Protein AF-A0A661SFW5-F1 (afdb_monomer_lite)

Structure (mmCIF, N/CA/C/O backbone):
data_AF-A0A661SFW5-F1
#
_entry.id   AF-A0A661SFW5-F1
#
loop_
_atom_site.group_PDB
_atom_site.id
_atom_site.type_symbol
_atom_site.label_atom_id
_atom_site.label_alt_id
_atom_site.label_comp_id
_atom_site.label_asym_id
_atom_site.label_entity_id
_atom_site.label_seq_id
_atom_site.pdbx_PDB_ins_code
_atom_site.Cartn_x
_atom_site.Cartn_y
_atom_site.Cartn_z
_atom_site.occupancy
_atom_site.B_iso_or_equiv
_atom_site.auth_seq_id
_atom_site.auth_comp_id
_atom_site.auth_asym_id
_atom_site.auth_atom_id
_atom_site.pdbx_PDB_model_num
ATOM 1 N N . MET A 1 1 ? -27.943 -0.652 7.127 1.00 84.81 1 MET A N 1
ATOM 2 C CA . MET A 1 1 ? -28.279 -1.752 6.199 1.00 84.81 1 MET A CA 1
ATOM 3 C C . MET A 1 1 ? -29.278 -2.684 6.861 1.00 84.81 1 MET A C 1
ATOM 5 O O . MET A 1 1 ? -29.247 -2.805 8.081 1.00 84.81 1 MET A O 1
ATOM 9 N N . ARG A 1 2 ? -30.171 -3.297 6.080 1.00 91.00 2 ARG A N 1
ATOM 10 C CA . ARG A 1 2 ? -31.166 -4.261 6.561 1.00 91.00 2 ARG A CA 1
ATOM 11 C C . ARG A 1 2 ? -31.051 -5.539 5.735 1.00 91.00 2 ARG A C 1
ATOM 13 O O . ARG A 1 2 ? -30.966 -5.441 4.514 1.00 91.00 2 ARG A O 1
ATOM 20 N N . ASP A 1 3 ? -31.022 -6.692 6.388 1.00 90.00 3 ASP A N 1
ATOM 21 C CA . ASP A 1 3 ? -31.010 -7.986 5.702 1.00 90.00 3 ASP A CA 1
ATOM 22 C C . ASP A 1 3 ? -32.442 -8.463 5.345 1.00 90.00 3 ASP A C 1
ATOM 24 O O . ASP A 1 3 ? -33.427 -7.876 5.810 1.00 90.00 3 ASP A O 1
ATOM 28 N N . PRO A 1 4 ? -32.598 -9.529 4.535 1.00 92.94 4 PRO A N 1
ATOM 29 C CA . PRO A 1 4 ? -33.913 -10.080 4.186 1.00 92.94 4 PRO A CA 1
ATOM 30 C C . PRO A 1 4 ? -34.724 -10.617 5.376 1.00 92.94 4 PRO A C 1
ATOM 32 O O . PRO A 1 4 ? -35.937 -10.773 5.264 1.00 92.94 4 PRO A O 1
ATOM 35 N N . HIS A 1 5 ? -34.073 -10.888 6.509 1.00 92.00 5 HIS A N 1
ATOM 36 C CA . HIS A 1 5 ? -34.697 -11.383 7.737 1.00 92.00 5 HIS A CA 1
ATOM 37 C C . HIS A 1 5 ? -35.082 -10.247 8.699 1.00 92.00 5 HIS A C 1
ATOM 39 O O . HIS A 1 5 ? -35.581 -10.498 9.794 1.00 92.00 5 HIS A O 1
ATOM 45 N N . GLY A 1 6 ? -34.882 -8.987 8.298 1.00 90.19 6 GLY A N 1
ATOM 46 C CA . GLY A 1 6 ? -35.246 -7.810 9.074 1.00 90.19 6 GLY A CA 1
ATOM 47 C C . GLY A 1 6 ? -34.193 -7.357 10.088 1.00 90.19 6 GLY A C 1
ATOM 48 O O . GLY A 1 6 ? -34.438 -6.351 10.759 1.00 90.19 6 GLY A O 1
ATOM 49 N N . ASN A 1 7 ? -33.028 -8.006 10.166 1.00 91.81 7 ASN A N 1
ATOM 50 C CA . ASN A 1 7 ? -31.921 -7.568 11.014 1.00 91.81 7 ASN A CA 1
ATOM 51 C C . ASN A 1 7 ? -31.335 -6.261 10.480 1.00 91.81 7 ASN A C 1
ATOM 53 O O . ASN A 1 7 ? -31.202 -6.072 9.269 1.00 91.81 7 ASN A O 1
ATOM 57 N N . ILE A 1 8 ? -30.973 -5.352 11.385 1.00 94.62 8 ILE A N 1
ATOM 58 C CA . ILE A 1 8 ? -30.432 -4.035 11.041 1.00 94.62 8 ILE A CA 1
ATOM 59 C C . ILE A 1 8 ? -29.008 -3.920 11.571 1.00 94.62 8 ILE A C 1
ATOM 61 O O . ILE A 1 8 ? -28.751 -4.197 12.742 1.00 94.62 8 ILE A O 1
ATOM 65 N N . VAL A 1 9 ? -28.114 -3.446 10.708 1.00 96.88 9 VAL A N 1
ATOM 66 C CA . VAL A 1 9 ? -26.762 -3.015 11.070 1.00 96.88 9 VAL A CA 1
ATOM 67 C C . VAL A 1 9 ? -26.606 -1.548 10.697 1.00 96.88 9 VAL A C 1
ATOM 69 O O . VAL A 1 9 ? -26.830 -1.165 9.544 1.00 96.88 9 VAL A O 1
ATOM 72 N N . THR A 1 10 ? -26.227 -0.722 11.661 1.00 97.19 10 THR A N 1
ATOM 73 C CA . THR A 1 10 ? -26.002 0.715 11.485 1.00 97.19 10 THR A CA 1
ATOM 74 C C . THR A 1 10 ? -24.508 0.998 11.488 1.00 97.19 10 THR A C 1
ATOM 76 O O . THR A 1 10 ? -23.784 0.445 12.308 1.00 97.19 10 THR A O 1
ATOM 79 N N . TYR A 1 11 ? -24.061 1.864 10.581 1.00 96.75 11 TYR A N 1
ATOM 80 C CA . TYR A 1 11 ? -22.671 2.297 10.456 1.00 96.75 11 TYR A CA 1
ATOM 81 C C . TYR A 1 11 ? -22.635 3.816 10.597 1.00 96.75 11 TYR A C 1
ATOM 83 O O . TYR A 1 11 ? -23.412 4.498 9.924 1.00 96.75 11 TYR A O 1
ATOM 91 N N . THR A 1 12 ? -21.752 4.343 11.443 1.00 96.38 12 THR A N 1
ATOM 92 C CA . THR A 1 12 ? -21.476 5.786 11.518 1.00 96.38 12 THR A CA 1
ATOM 93 C C . THR A 1 12 ? -20.053 6.069 11.075 1.00 96.38 12 THR A C 1
ATOM 95 O O . THR A 1 12 ? -19.163 5.231 11.225 1.00 96.38 12 THR A O 1
ATOM 98 N N . TYR A 1 13 ? -19.842 7.255 10.514 1.00 93.06 13 TYR A N 1
ATOM 99 C CA . TYR A 1 13 ? -18.548 7.690 10.012 1.00 93.06 13 TYR A CA 1
ATOM 100 C C . TYR A 1 13 ? -18.234 9.081 10.549 1.00 93.06 13 TYR A C 1
ATOM 102 O O . TYR A 1 13 ? -19.120 9.933 10.601 1.00 93.06 13 TYR A O 1
ATOM 110 N N . ALA A 1 14 ? -16.967 9.312 10.876 1.00 89.31 14 ALA A N 1
ATOM 111 C CA . ALA A 1 14 ? -16.432 10.627 11.195 1.00 89.31 14 ALA A CA 1
ATOM 112 C C . ALA A 1 14 ? -15.486 11.060 10.072 1.00 89.31 14 ALA A C 1
ATOM 114 O O . ALA A 1 14 ? -14.590 10.300 9.698 1.00 89.31 14 ALA A O 1
ATOM 115 N N . CYS A 1 15 ? -15.689 12.258 9.528 1.00 86.75 15 CYS A N 1
ATOM 116 C CA . CYS A 1 15 ? -14.902 12.790 8.416 1.00 86.75 15 CYS A CA 1
ATOM 117 C C . CYS A 1 15 ? -14.032 13.964 8.876 1.00 86.75 15 CYS A C 1
ATOM 119 O O . CYS A 1 15 ? -14.474 14.766 9.697 1.00 86.75 15 CYS A O 1
ATOM 121 N N . ASP A 1 16 ? -12.822 14.083 8.320 1.00 77.12 16 ASP A N 1
ATOM 122 C CA . ASP A 1 16 ? -11.874 15.157 8.669 1.00 77.12 16 ASP A CA 1
ATOM 123 C C . ASP A 1 16 ? -12.388 16.561 8.261 1.00 77.12 16 ASP A C 1
ATOM 125 O O . ASP A 1 16 ? -11.974 17.569 8.830 1.00 77.12 16 ASP A O 1
ATOM 129 N N . SER A 1 17 ? -13.316 16.650 7.297 1.00 70.00 17 SER A N 1
ATOM 130 C CA . SER A 1 17 ? -14.047 17.872 6.926 1.00 70.00 17 SER A CA 1
ATOM 131 C C . SER A 1 17 ? -15.467 17.525 6.458 1.00 70.00 17 SER A C 1
ATOM 133 O O . SER A 1 17 ? -15.691 16.446 5.911 1.00 70.00 17 SER A O 1
ATOM 135 N N . PRO A 1 18 ? -16.444 18.441 6.583 1.00 62.44 18 PRO A N 1
ATOM 136 C CA . PRO A 1 18 ? -17.757 18.289 5.954 1.00 62.44 18 PRO A CA 1
ATOM 137 C C . PRO A 1 18 ? -17.737 18.427 4.416 1.00 62.44 18 PRO A C 1
ATOM 139 O O . PRO A 1 18 ? -18.764 18.214 3.775 1.00 62.44 18 PRO A O 1
ATOM 142 N N . SER A 1 19 ? -16.606 18.800 3.799 1.00 57.25 19 SER A N 1
ATOM 143 C CA . SER A 1 19 ? -16.470 18.907 2.339 1.00 57.25 19 SER A CA 1
ATOM 144 C C . SER A 1 19 ? -16.040 17.586 1.682 1.00 57.25 19 SER A C 1
ATOM 146 O O . SER A 1 19 ? -15.215 16.839 2.210 1.00 57.25 19 SER A O 1
ATOM 148 N N . ALA A 1 20 ? -16.561 17.333 0.474 1.00 51.97 20 ALA A N 1
ATOM 149 C CA . ALA A 1 20 ? -16.428 16.096 -0.313 1.00 51.97 20 ALA A CA 1
ATOM 150 C C . ALA A 1 20 ? -14.990 15.674 -0.705 1.00 51.97 20 ALA A C 1
ATOM 152 O O . ALA A 1 20 ? -14.810 14.677 -1.400 1.00 51.97 20 ALA A O 1
ATOM 153 N N . ALA A 1 21 ? -13.963 16.414 -0.283 1.00 55.09 21 ALA A N 1
ATOM 154 C CA . ALA A 1 21 ? -12.558 16.133 -0.577 1.00 55.09 21 ALA A CA 1
ATOM 155 C C . ALA A 1 21 ? -11.814 15.437 0.580 1.00 55.09 21 ALA A C 1
ATOM 157 O O . ALA A 1 21 ? -10.586 15.387 0.564 1.00 55.09 21 ALA A O 1
ATOM 158 N N . THR A 1 22 ? -12.518 14.932 1.599 1.00 68.12 22 THR A N 1
ATOM 159 C CA . THR A 1 22 ? -11.874 14.426 2.821 1.00 68.12 22 THR A CA 1
ATOM 160 C C . THR A 1 22 ? -12.144 12.968 3.139 1.00 68.12 22 THR A C 1
ATOM 162 O O . THR A 1 22 ? -13.073 12.339 2.636 1.00 68.12 22 THR A O 1
ATOM 165 N N . SER A 1 23 ? -11.259 12.431 3.973 1.00 80.88 23 SER A N 1
ATOM 166 C CA . SER A 1 23 ? -11.309 11.067 4.470 1.00 80.88 23 SER A CA 1
ATOM 167 C C . SER A 1 23 ? -12.391 10.926 5.525 1.00 80.88 23 SER A C 1
ATOM 169 O O . SER A 1 23 ? -12.404 11.655 6.518 1.00 80.88 23 SER A O 1
ATOM 171 N N . CYS A 1 24 ? -13.277 9.960 5.308 1.00 87.88 24 CYS A N 1
ATOM 172 C CA . CYS A 1 24 ? -14.249 9.509 6.288 1.00 87.88 24 CYS A CA 1
ATOM 173 C C . CYS A 1 24 ? -13.804 8.163 6.849 1.00 87.88 24 CYS A C 1
ATOM 175 O O . CYS A 1 24 ? -13.471 7.241 6.105 1.00 87.88 24 CYS A O 1
ATOM 177 N N . TYR A 1 25 ? -13.834 8.042 8.168 1.00 91.56 25 TYR A N 1
ATOM 178 C CA . TYR A 1 25 ? -13.427 6.843 8.879 1.00 91.56 25 TYR A CA 1
ATOM 179 C C . TYR A 1 25 ? -14.630 6.251 9.584 1.00 91.56 25 TYR A C 1
ATOM 181 O O . TYR A 1 25 ? -15.425 6.970 10.187 1.00 91.56 25 TYR A O 1
ATOM 189 N N . LEU A 1 26 ? -14.737 4.929 9.535 1.00 94.50 26 LEU A N 1
ATOM 190 C CA . LEU A 1 26 ? -15.740 4.204 10.295 1.00 94.50 26 LEU A CA 1
ATOM 191 C C . LEU A 1 26 ? -15.558 4.496 11.789 1.00 94.50 26 LEU A C 1
ATOM 193 O O . LEU A 1 26 ? -14.458 4.347 12.318 1.00 94.50 26 LEU A O 1
ATOM 197 N N . GLU A 1 27 ? -16.625 4.929 12.447 1.00 95.44 27 GLU A N 1
ATOM 198 C CA . GLU A 1 27 ? -16.625 5.327 13.853 1.00 95.44 27 GLU A CA 1
ATOM 199 C C . GLU A 1 27 ? -17.333 4.292 14.720 1.00 95.44 27 GLU A C 1
ATOM 201 O O . GLU A 1 27 ? -16.746 3.824 15.696 1.00 95.44 27 GLU A O 1
ATOM 206 N N . THR A 1 28 ? -18.544 3.879 14.333 1.00 97.62 28 THR A N 1
ATOM 207 C CA . THR A 1 28 ? -19.257 2.793 15.009 1.00 97.62 28 THR A CA 1
ATOM 208 C C . THR A 1 28 ? -19.926 1.828 14.039 1.00 97.62 28 THR A C 1
ATOM 210 O O . THR A 1 28 ? -20.371 2.212 12.954 1.00 97.62 28 THR A O 1
ATOM 213 N N . ILE A 1 29 ? -20.022 0.564 14.455 1.00 98.12 29 ILE A N 1
ATOM 214 C CA . ILE A 1 29 ? -20.967 -0.413 13.909 1.00 98.12 29 ILE A CA 1
ATOM 215 C C . ILE A 1 29 ? -21.888 -0.844 15.047 1.00 98.12 29 ILE A C 1
ATOM 217 O O . ILE A 1 29 ? -21.407 -1.326 16.071 1.00 98.12 29 ILE A O 1
ATOM 221 N N . SER A 1 30 ? -23.199 -0.743 14.843 1.00 97.56 30 SER A N 1
ATOM 222 C CA . SER A 1 30 ? -24.195 -1.103 15.854 1.00 97.56 30 SER A CA 1
ATOM 223 C C . SER A 1 30 ? -25.229 -2.073 15.297 1.00 97.56 30 SER A C 1
ATOM 225 O O . SER A 1 30 ? -25.814 -1.827 14.241 1.00 97.56 30 SER A O 1
ATOM 227 N N . TYR A 1 31 ? -25.468 -3.174 16.005 1.00 96.69 31 TYR A N 1
ATOM 228 C CA . TYR A 1 31 ? -26.453 -4.196 15.643 1.00 96.69 31 TYR A CA 1
ATOM 229 C C . TYR A 1 31 ? -26.833 -5.024 16.866 1.00 96.69 31 TYR A C 1
ATOM 231 O O . TYR A 1 31 ? -25.977 -5.348 17.672 1.00 96.69 31 TYR A O 1
ATOM 239 N N . ASN A 1 32 ? -28.108 -5.396 17.002 1.00 94.50 32 ASN A N 1
ATOM 240 C CA . ASN A 1 32 ? -28.584 -6.335 18.031 1.00 94.50 32 ASN A CA 1
ATOM 241 C C . ASN A 1 32 ? -28.042 -6.080 19.465 1.00 94.50 32 ASN A C 1
ATOM 243 O O . ASN A 1 32 ? -27.621 -7.004 20.154 1.00 94.50 32 ASN A O 1
ATOM 247 N N . GLY A 1 33 ? -27.981 -4.814 19.898 1.00 93.88 33 GLY A N 1
ATOM 248 C CA . GLY A 1 33 ? -27.420 -4.426 21.203 1.00 93.88 33 GLY A CA 1
ATOM 249 C C . GLY A 1 33 ? -25.886 -4.456 21.296 1.00 93.88 33 GLY A C 1
ATOM 250 O O . GLY A 1 33 ? -25.338 -4.017 22.303 1.00 93.88 33 GLY A O 1
ATOM 251 N N . THR A 1 34 ? -25.189 -4.931 20.265 1.00 98.00 34 THR A N 1
ATOM 252 C CA . THR A 1 34 ? -23.740 -4.814 20.096 1.00 98.00 34 THR A CA 1
ATOM 253 C C . THR A 1 34 ? -23.372 -3.452 19.516 1.00 98.00 34 THR A C 1
ATOM 255 O O . THR A 1 34 ? -23.981 -3.001 18.544 1.00 98.00 34 THR A O 1
ATOM 258 N N . VAL A 1 35 ? -22.347 -2.823 20.086 1.00 98.25 35 VAL A N 1
ATOM 259 C CA . VAL A 1 35 ? -21.712 -1.603 19.581 1.00 98.25 35 VAL A CA 1
ATOM 260 C C . VAL A 1 35 ? -20.217 -1.863 19.462 1.00 98.25 35 VAL A C 1
ATOM 262 O O . VAL A 1 35 ? -19.568 -2.262 20.428 1.00 98.25 35 VAL A O 1
ATOM 265 N N . ILE A 1 36 ? -19.679 -1.658 18.265 1.00 98.50 36 ILE A N 1
ATOM 266 C CA . ILE A 1 36 ? -18.250 -1.722 17.973 1.00 98.50 36 ILE A CA 1
ATOM 267 C C . ILE A 1 36 ? -17.780 -0.299 17.706 1.00 98.50 36 ILE A C 1
ATOM 269 O O . ILE A 1 36 ? -18.223 0.305 16.730 1.00 98.50 36 ILE A O 1
ATOM 273 N N . THR A 1 37 ? -16.885 0.215 18.541 1.00 98.31 37 THR A N 1
ATOM 274 C CA . THR A 1 37 ? -16.347 1.577 18.445 1.00 98.31 37 THR A CA 1
ATOM 275 C C . THR A 1 37 ? -14.907 1.544 17.953 1.00 98.31 37 THR A C 1
ATOM 277 O O . THR A 1 37 ? -14.079 0.792 18.468 1.00 98.31 37 THR A O 1
ATOM 280 N N . PHE A 1 38 ? -14.595 2.384 16.967 1.00 98.25 38 PHE A N 1
ATOM 281 C CA . PHE A 1 38 ? -13.277 2.479 16.342 1.00 98.25 38 PHE A CA 1
ATOM 282 C C . PHE A 1 38 ? -12.602 3.791 16.740 1.00 98.25 38 PHE A C 1
ATOM 284 O O . PHE A 1 38 ? -12.937 4.862 16.229 1.00 98.25 38 PHE A O 1
ATOM 291 N N . TYR A 1 39 ? -11.612 3.702 17.623 1.00 97.81 39 TYR A N 1
ATOM 292 C CA . TYR A 1 39 ? -10.807 4.840 18.053 1.00 97.81 39 TYR A CA 1
ATOM 293 C C . TYR A 1 39 ? -9.578 5.000 17.172 1.00 97.81 39 TYR A C 1
ATOM 295 O O . TYR A 1 39 ? -8.912 4.030 16.798 1.00 97.81 39 TYR A O 1
ATOM 303 N N . ARG A 1 40 ? -9.250 6.251 16.872 1.00 95.81 40 ARG A N 1
ATOM 304 C CA . ARG A 1 40 ? -8.164 6.620 15.970 1.00 95.81 40 ARG A CA 1
ATOM 305 C C . ARG A 1 40 ? -7.186 7.560 16.653 1.00 95.81 40 ARG A C 1
ATOM 307 O O . ARG A 1 40 ? -7.489 8.172 17.673 1.00 95.81 40 ARG A O 1
ATOM 314 N N . GLU A 1 41 ? -6.016 7.672 16.056 1.00 94.88 41 GLU A N 1
ATOM 315 C CA . GLU A 1 41 ? -5.017 8.677 16.386 1.00 94.88 41 GLU A CA 1
ATOM 316 C C . GLU A 1 41 ? -4.471 9.313 15.109 1.00 94.88 41 GLU A C 1
ATOM 318 O O . GLU A 1 41 ? -4.624 8.758 14.014 1.00 94.88 41 GLU A O 1
ATOM 323 N N . SER A 1 42 ? -3.828 10.473 15.260 1.00 92.75 42 SER A N 1
ATOM 324 C CA . SER A 1 42 ? -3.141 11.128 14.152 1.00 92.75 42 SER A CA 1
ATOM 325 C C . SER A 1 42 ? -2.070 10.205 13.579 1.00 92.75 42 SER A C 1
ATOM 327 O O . SER A 1 42 ? -1.299 9.576 14.308 1.00 92.75 42 SER A O 1
ATOM 329 N N . ARG A 1 43 ? -2.035 10.124 12.257 1.00 91.56 43 ARG A N 1
ATOM 330 C CA . ARG A 1 43 ? -1.028 9.389 11.511 1.00 91.56 43 ARG A CA 1
ATOM 331 C C . ARG A 1 43 ? 0.159 10.319 11.213 1.00 91.56 43 ARG A C 1
ATOM 333 O O . ARG A 1 43 ? -0.065 11.367 10.611 1.00 91.56 43 ARG A O 1
ATOM 340 N N . PRO A 1 44 ? 1.406 9.943 11.554 1.00 91.94 44 PRO A N 1
ATOM 341 C CA . PRO A 1 44 ? 2.590 10.760 11.258 1.00 91.94 44 PRO A CA 1
ATOM 342 C C . PRO A 1 44 ? 2.963 10.791 9.763 1.00 91.94 44 PRO A C 1
ATOM 344 O O . PRO A 1 44 ? 3.635 11.715 9.316 1.00 91.94 44 PRO A O 1
ATOM 347 N N . ASP A 1 45 ? 2.492 9.817 8.983 1.00 92.31 45 ASP A N 1
ATOM 348 C CA . ASP A 1 45 ? 2.737 9.630 7.549 1.00 92.31 45 ASP A CA 1
ATOM 349 C C . ASP A 1 45 ? 1.438 9.688 6.705 1.00 92.31 45 ASP A C 1
ATOM 351 O O . ASP A 1 45 ? 0.987 8.653 6.204 1.00 92.31 45 ASP A O 1
ATOM 355 N N . PRO A 1 46 ? 0.775 10.856 6.549 1.00 89.75 46 PRO A N 1
ATOM 356 C CA . PRO A 1 46 ? -0.472 10.955 5.790 1.00 89.75 46 PRO A CA 1
ATOM 357 C C . PRO A 1 46 ? -0.344 10.418 4.360 1.00 89.75 46 PRO A C 1
ATOM 359 O O . PRO A 1 46 ? 0.583 10.764 3.628 1.00 89.75 46 PRO A O 1
ATOM 362 N N . ILE A 1 47 ? -1.311 9.596 3.944 1.00 88.50 47 ILE A N 1
ATOM 363 C CA . ILE A 1 47 ? -1.339 9.004 2.599 1.00 88.50 47 ILE A CA 1
ATOM 364 C C . ILE A 1 47 ? -2.309 9.801 1.733 1.00 88.50 47 ILE A C 1
ATOM 366 O O . ILE A 1 47 ? -3.480 9.940 2.090 1.00 88.50 47 ILE A O 1
ATOM 370 N N . SER A 1 48 ? -1.839 10.304 0.593 1.00 89.25 48 SER A N 1
ATOM 371 C CA . SER A 1 48 ? -2.689 10.990 -0.376 1.00 89.25 48 SER A CA 1
ATOM 372 C C . SER A 1 48 ? -3.393 10.008 -1.315 1.00 89.25 48 SER A C 1
ATOM 374 O O . SER A 1 48 ? -2.879 8.933 -1.628 1.00 89.25 48 SER A O 1
ATOM 376 N N . PHE A 1 49 ? -4.584 10.377 -1.780 1.00 86.12 49 PHE A N 1
ATOM 377 C CA . PHE A 1 49 ? -5.318 9.639 -2.808 1.00 86.12 49 PHE A CA 1
ATOM 378 C C . PHE A 1 49 ? -6.062 10.599 -3.736 1.00 86.12 49 PHE A C 1
ATOM 380 O O . PHE A 1 49 ? -6.482 11.683 -3.330 1.00 86.12 49 PHE A O 1
ATOM 387 N N . ALA A 1 50 ? -6.228 10.207 -4.998 1.00 86.69 50 ALA A N 1
ATOM 388 C CA . ALA A 1 50 ? -6.958 11.003 -5.977 1.00 86.69 50 ALA A CA 1
ATOM 389 C C . ALA A 1 50 ? -8.464 10.719 -5.888 1.00 86.69 50 ALA A C 1
ATOM 391 O O . ALA A 1 50 ? -8.882 9.563 -5.900 1.00 86.69 50 ALA A O 1
ATOM 392 N N . THR A 1 51 ? -9.287 11.770 -5.850 1.00 81.12 51 THR A N 1
ATOM 393 C CA . THR A 1 51 ? -10.761 11.664 -5.883 1.00 81.12 51 THR A CA 1
ATOM 394 C C . THR A 1 51 ? -11.351 12.036 -7.245 1.00 81.12 51 THR A C 1
ATOM 396 O O . THR A 1 51 ? -12.557 12.231 -7.379 1.00 81.12 51 THR A O 1
ATOM 399 N N . GLY A 1 52 ? -10.498 12.218 -8.257 1.00 80.88 52 GLY A N 1
ATOM 400 C CA . GLY A 1 52 ? -10.866 12.720 -9.584 1.00 80.88 52 GLY A CA 1
ATOM 401 C C . GLY A 1 52 ? -11.104 14.235 -9.651 1.00 80.88 52 GLY A C 1
ATOM 402 O O . GLY A 1 52 ? -10.964 14.813 -10.720 1.00 80.88 52 GLY A O 1
ATOM 403 N N . SER A 1 53 ? -11.403 14.895 -8.527 1.00 83.31 53 SER A N 1
ATOM 404 C CA . SER A 1 53 ? -11.577 16.358 -8.451 1.00 83.31 53 SER A CA 1
ATOM 405 C C . SER A 1 53 ? -10.564 17.044 -7.538 1.00 83.31 53 SER A C 1
ATOM 407 O O . SER A 1 53 ? -10.261 18.216 -7.734 1.00 83.31 53 SER A O 1
ATOM 409 N N . ASN A 1 54 ? -10.045 16.326 -6.540 1.00 81.44 54 ASN A N 1
ATOM 410 C CA . ASN A 1 54 ? -9.114 16.834 -5.542 1.00 81.44 54 ASN A CA 1
ATOM 411 C C . ASN A 1 54 ? -8.161 15.720 -5.082 1.00 81.44 54 ASN A C 1
ATOM 413 O O . ASN A 1 54 ? -8.297 14.550 -5.458 1.00 81.44 54 ASN A O 1
ATOM 417 N N . VAL A 1 55 ? -7.212 16.096 -4.229 1.00 84.12 55 VAL A N 1
ATOM 418 C CA . VAL A 1 55 ? -6.374 15.159 -3.480 1.00 84.12 55 VAL A CA 1
ATOM 419 C C . VAL A 1 55 ? -6.931 15.040 -2.063 1.00 84.12 55 VAL A C 1
ATOM 421 O O . VAL A 1 55 ? -6.999 16.034 -1.340 1.00 84.12 55 VAL A O 1
ATOM 424 N N . GLY A 1 56 ? -7.347 13.833 -1.688 1.00 84.31 56 GLY A N 1
ATOM 425 C CA . GLY A 1 56 ? -7.722 13.485 -0.320 1.00 84.31 56 GLY A CA 1
ATOM 426 C C . GLY A 1 56 ? -6.514 13.019 0.494 1.00 84.31 56 GLY A C 1
ATOM 427 O O . GLY A 1 56 ? -5.495 12.625 -0.075 1.00 84.31 56 GLY A O 1
ATOM 428 N N . TRP A 1 57 ? -6.635 13.053 1.824 1.00 87.25 57 TRP A N 1
ATOM 429 C CA . TRP A 1 57 ? -5.554 12.718 2.760 1.00 87.25 57 TRP A CA 1
ATOM 430 C C . TRP A 1 57 ? -6.031 11.794 3.879 1.00 87.25 57 TRP A C 1
ATOM 432 O O . TRP A 1 57 ? -6.929 12.153 4.638 1.00 87.25 57 TRP A O 1
ATOM 442 N N . LEU A 1 58 ? -5.423 10.615 4.008 1.00 88.62 58 LEU A N 1
ATOM 443 C CA . LEU A 1 58 ? -5.635 9.685 5.120 1.00 88.62 58 LEU A CA 1
ATOM 444 C C . LEU A 1 58 ? -4.730 10.070 6.297 1.00 88.62 58 LEU A C 1
ATOM 446 O O . LEU A 1 58 ? -3.614 9.558 6.427 1.00 88.62 58 LEU A O 1
ATOM 450 N N . SER A 1 59 ? -5.230 10.971 7.140 1.00 90.69 59 SER A N 1
ATOM 451 C CA . SER A 1 59 ? -4.498 11.612 8.243 1.00 90.69 59 SER A CA 1
ATOM 452 C C . SER A 1 59 ? -4.660 10.923 9.599 1.00 90.69 59 SER A C 1
ATOM 454 O O . SER A 1 59 ? -4.005 11.309 10.562 1.00 90.69 59 SER A O 1
ATOM 456 N N . SER A 1 60 ? -5.512 9.902 9.694 1.00 92.50 60 SER A N 1
ATOM 457 C CA . SER A 1 60 ? -5.711 9.128 10.922 1.00 92.50 60 SER A CA 1
ATOM 458 C C . SER A 1 60 ? -5.431 7.643 10.708 1.00 92.50 60 SER A C 1
ATOM 460 O O . SER A 1 60 ? -5.685 7.096 9.631 1.00 92.50 60 SER A O 1
ATOM 462 N N . ARG A 1 61 ? -4.952 6.968 11.756 1.00 94.81 61 ARG A N 1
ATOM 463 C CA . ARG A 1 61 ? -4.804 5.504 11.810 1.00 94.81 61 ARG A CA 1
ATOM 464 C C . ARG A 1 61 ? -5.590 4.918 12.983 1.00 94.81 61 ARG A C 1
ATOM 466 O O . ARG A 1 61 ? -5.832 5.593 13.982 1.00 94.81 61 ARG A O 1
ATOM 473 N N . LEU A 1 62 ? -6.034 3.670 12.841 1.00 96.81 62 LEU A N 1
ATOM 474 C CA . LEU A 1 62 ? -6.809 2.965 13.864 1.00 96.81 62 LEU A CA 1
ATOM 475 C C . LEU A 1 62 ? -5.912 2.594 15.046 1.00 96.81 62 LEU A C 1
ATOM 477 O O . LEU A 1 62 ? -4.855 2.010 14.827 1.00 96.81 62 LEU A O 1
ATOM 481 N N . LYS A 1 63 ? -6.350 2.873 16.273 1.00 97.62 63 LYS A N 1
ATOM 482 C CA . LYS A 1 63 ? -5.589 2.570 17.492 1.00 97.62 63 LYS A CA 1
ATOM 483 C C . LYS A 1 63 ? -6.281 1.566 18.401 1.00 97.62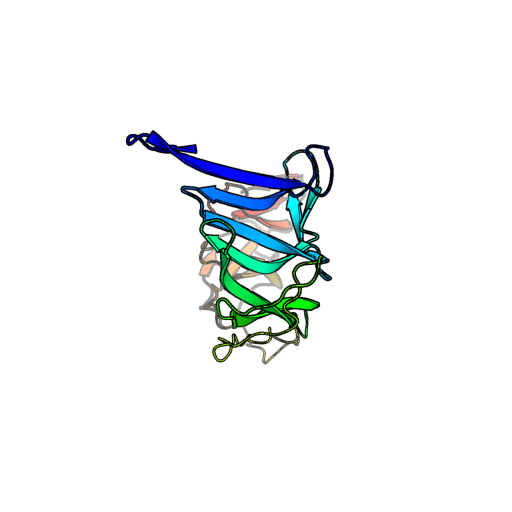 63 LYS A C 1
ATOM 485 O O . LYS A 1 63 ? -5.617 0.699 18.959 1.00 97.62 63 LYS A O 1
ATOM 490 N N . THR A 1 64 ? -7.601 1.657 18.531 1.00 98.50 64 THR A N 1
ATOM 491 C CA . THR A 1 64 ? -8.351 0.786 19.439 1.00 98.50 64 THR A CA 1
ATOM 492 C C . THR A 1 64 ? -9.683 0.398 18.818 1.00 98.50 64 THR A C 1
ATOM 494 O O . THR A 1 64 ? -10.356 1.234 18.217 1.00 98.50 64 THR A O 1
ATOM 497 N N . ILE A 1 65 ? -10.076 -0.861 18.984 1.00 98.62 65 ILE A N 1
ATOM 498 C CA . ILE A 1 65 ? -11.426 -1.345 18.690 1.00 98.62 65 ILE A CA 1
ATOM 499 C C . ILE A 1 65 ? -12.042 -1.788 20.008 1.00 98.62 65 ILE A C 1
ATOM 501 O O . ILE A 1 65 ? -11.510 -2.688 20.657 1.00 98.62 65 ILE A O 1
ATOM 505 N N . ASP A 1 66 ? -13.153 -1.176 20.393 1.00 98.56 66 ASP A N 1
ATOM 506 C CA . ASP A 1 66 ? -13.895 -1.545 21.594 1.00 98.56 66 ASP A CA 1
ATOM 507 C C . ASP A 1 66 ? -15.215 -2.214 21.230 1.00 98.56 66 ASP A C 1
ATOM 509 O O . ASP A 1 66 ? -15.924 -1.732 20.350 1.00 98.56 66 ASP A O 1
ATOM 513 N N . ILE A 1 67 ? -15.542 -3.322 21.891 1.00 98.56 67 ILE A N 1
ATOM 514 C CA . ILE A 1 67 ? -16.759 -4.088 21.627 1.00 98.56 67 ILE A CA 1
ATOM 515 C C . ILE A 1 67 ? -17.575 -4.161 22.909 1.00 98.56 67 ILE A C 1
ATOM 517 O O . ILE A 1 67 ? -17.128 -4.706 23.923 1.00 98.56 67 ILE A O 1
ATOM 521 N N . GLN A 1 68 ? -18.802 -3.658 22.830 1.00 98.31 68 GLN A N 1
ATOM 522 C CA . GLN A 1 68 ? -19.780 -3.688 23.908 1.00 98.31 68 GLN A CA 1
ATOM 523 C C . GLN A 1 68 ? -21.028 -4.442 23.466 1.00 98.31 68 GLN A C 1
ATOM 525 O O . GLN A 1 68 ? -21.441 -4.345 22.313 1.00 98.31 68 GLN A O 1
ATOM 530 N N . VAL A 1 69 ? -21.643 -5.184 24.381 1.00 98.25 69 VAL A N 1
ATOM 531 C CA . VAL A 1 69 ? -22.918 -5.875 24.187 1.00 98.25 69 VAL A CA 1
ATOM 532 C C . VAL A 1 69 ? -23.838 -5.464 25.324 1.00 98.25 69 VAL A C 1
ATOM 534 O O . VAL A 1 69 ? -23.503 -5.634 26.491 1.00 98.25 69 VAL A O 1
ATOM 537 N N . SER A 1 70 ? -24.991 -4.889 24.984 1.00 96.56 70 SER A N 1
ATOM 538 C CA . SER A 1 70 ? -25.969 -4.388 25.958 1.00 96.56 70 SER A CA 1
ATOM 539 C C . SER A 1 70 ? -25.380 -3.380 26.958 1.00 96.56 70 SER A C 1
ATOM 541 O O . SER A 1 70 ? -25.816 -3.318 28.101 1.00 96.56 70 SER A O 1
ATOM 543 N N . GLY A 1 71 ? -24.403 -2.582 26.514 1.00 94.69 71 GLY A N 1
ATOM 544 C CA . GLY A 1 71 ? -23.710 -1.574 27.327 1.00 94.69 71 GLY A CA 1
ATOM 545 C C . GLY A 1 71 ? -22.504 -2.098 28.110 1.00 94.69 71 GLY A C 1
ATOM 546 O O . GLY A 1 71 ? -21.717 -1.297 28.603 1.00 94.69 71 GLY A O 1
ATOM 547 N N . GLU A 1 72 ? -22.309 -3.416 28.169 1.00 97.00 72 GLU A N 1
ATOM 548 C CA . GLU A 1 72 ? -21.181 -4.034 28.863 1.00 97.00 72 GLU A CA 1
ATOM 549 C C . GLU A 1 72 ? -20.062 -4.373 27.885 1.00 97.00 72 GLU A C 1
ATOM 551 O O . GLU A 1 72 ? -20.291 -4.942 26.813 1.00 97.00 72 GLU A O 1
ATOM 556 N N . ARG A 1 73 ? -18.823 -4.052 28.251 1.00 97.56 73 ARG A N 1
ATOM 557 C CA . ARG A 1 73 ? -17.655 -4.394 27.441 1.00 97.56 73 ARG A CA 1
ATOM 558 C C . ARG A 1 73 ? -17.453 -5.900 27.423 1.00 97.56 73 ARG A C 1
ATOM 560 O O . ARG A 1 73 ? -17.472 -6.556 28.457 1.00 97.56 73 ARG A O 1
ATOM 567 N N . VAL A 1 74 ? -17.209 -6.451 26.240 1.00 97.88 74 VAL A N 1
ATOM 568 C CA . VAL A 1 74 ? -16.889 -7.877 26.080 1.00 97.88 74 VAL A CA 1
ATOM 569 C C . VAL A 1 74 ? -15.446 -8.092 25.659 1.00 97.88 74 VAL A C 1
ATOM 571 O O . VAL A 1 74 ? -14.864 -9.134 25.968 1.00 97.88 74 VAL A O 1
ATOM 574 N N . ARG A 1 75 ? -14.869 -7.130 24.930 1.00 97.56 75 ARG A N 1
ATOM 575 C CA . ARG A 1 75 ? -13.508 -7.230 24.413 1.00 97.56 75 ARG A CA 1
ATOM 576 C C . ARG A 1 75 ? -13.009 -5.884 23.903 1.00 97.56 75 ARG A C 1
ATOM 578 O O . ARG A 1 75 ? -13.772 -5.139 23.293 1.00 97.56 75 ARG A O 1
ATOM 585 N N . THR A 1 76 ? -11.709 -5.653 24.039 1.00 98.62 76 THR A N 1
ATOM 586 C CA . THR A 1 76 ? -11.024 -4.522 23.402 1.00 98.62 76 THR A CA 1
ATOM 587 C C . THR A 1 76 ? -9.779 -5.013 22.675 1.00 98.62 76 THR A C 1
ATOM 589 O O . THR A 1 76 ? -9.098 -5.926 23.138 1.00 98.62 76 THR A O 1
ATOM 592 N N . TYR A 1 77 ? -9.468 -4.404 21.537 1.00 98.62 77 TYR A N 1
ATOM 593 C CA . TYR A 1 77 ? -8.242 -4.637 20.786 1.00 98.62 77 TYR A CA 1
ATOM 594 C C . TYR A 1 77 ? -7.439 -3.348 20.701 1.00 98.62 77 TYR A C 1
ATOM 596 O O . TYR A 1 77 ? -7.958 -2.340 20.230 1.00 98.62 77 TYR A O 1
ATOM 604 N N . GLN A 1 78 ? -6.178 -3.394 21.113 1.00 98.56 78 GLN A N 1
ATOM 605 C CA . GLN A 1 78 ? -5.224 -2.300 20.964 1.00 98.56 78 GLN A CA 1
ATOM 606 C C . GLN A 1 78 ? -4.271 -2.604 19.809 1.00 98.56 78 GLN A C 1
ATOM 608 O O . GLN A 1 78 ? -3.700 -3.691 19.744 1.00 98.56 78 GLN A O 1
ATOM 613 N N . LEU A 1 79 ? -4.093 -1.639 18.911 1.00 98.62 79 LEU A N 1
ATOM 614 C CA . LEU A 1 79 ? -3.179 -1.692 17.778 1.00 98.62 79 LEU A CA 1
ATOM 615 C C . LEU A 1 79 ? -1.987 -0.779 18.066 1.00 98.62 79 LEU A C 1
ATOM 617 O O . LEU A 1 79 ? -2.165 0.390 18.404 1.00 98.62 79 LEU A O 1
ATOM 621 N N . THR A 1 80 ? -0.777 -1.310 17.911 1.00 97.88 80 THR A N 1
ATOM 622 C CA . THR A 1 80 ? 0.473 -0.560 18.093 1.00 97.88 80 THR A CA 1
ATOM 623 C C . THR A 1 80 ? 1.240 -0.517 16.782 1.00 97.88 80 THR A C 1
ATOM 625 O O . THR A 1 80 ? 1.220 -1.483 16.020 1.00 97.88 80 THR A O 1
ATOM 628 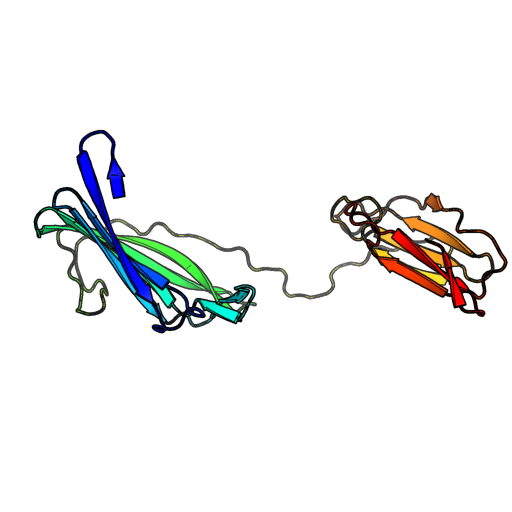N N . TYR A 1 81 ? 1.925 0.595 16.522 1.00 97.00 81 TYR A N 1
ATOM 629 C CA . TYR A 1 81 ? 2.699 0.808 15.304 1.00 97.00 81 TYR A CA 1
ATOM 630 C C . TYR A 1 81 ? 4.158 1.118 15.628 1.00 97.00 81 TYR A C 1
ATOM 632 O O . TYR A 1 81 ? 4.464 1.748 16.638 1.00 97.00 81 TYR A O 1
ATOM 640 N N . THR A 1 82 ? 5.046 0.717 14.730 1.00 93.94 82 THR A N 1
ATOM 641 C CA . THR A 1 82 ? 6.444 1.154 14.660 1.00 93.94 82 THR A CA 1
ATOM 642 C C . THR A 1 82 ? 6.659 1.948 13.380 1.00 93.94 82 THR A C 1
ATOM 644 O O . THR A 1 82 ? 5.989 1.693 12.380 1.00 93.94 82 THR A O 1
ATOM 647 N N . GLU A 1 83 ? 7.596 2.891 13.378 1.00 90.94 83 GLU A N 1
ATOM 648 C CA . GLU A 1 83 ? 7.966 3.608 12.156 1.00 90.94 83 GLU A CA 1
ATOM 649 C C . GLU A 1 83 ? 8.934 2.781 11.304 1.00 90.94 83 GLU A C 1
ATOM 651 O O . GLU A 1 83 ? 9.872 2.162 11.811 1.00 90.94 83 GLU A O 1
ATOM 656 N N . GLY A 1 84 ? 8.703 2.763 9.993 1.00 86.06 84 GLY A N 1
ATOM 657 C CA . GLY A 1 84 ? 9.603 2.129 9.040 1.00 86.06 84 GLY A CA 1
ATOM 658 C C . GLY A 1 84 ? 10.924 2.887 8.931 1.00 86.06 84 GLY A C 1
ATOM 659 O O . GLY A 1 84 ? 10.926 4.081 8.649 1.00 86.06 84 GLY A O 1
ATOM 660 N N . VAL A 1 85 ? 12.044 2.174 9.064 1.00 79.94 85 VAL A N 1
ATOM 661 C CA . VAL A 1 85 ? 13.403 2.751 9.124 1.00 79.94 85 VAL A CA 1
ATOM 662 C C . VAL A 1 85 ? 13.769 3.675 7.955 1.00 79.94 85 VAL A C 1
ATOM 664 O O . VAL A 1 85 ? 14.434 4.680 8.171 1.00 79.94 85 VAL A O 1
ATOM 667 N N . ASN A 1 86 ? 13.300 3.377 6.738 1.00 78.62 86 ASN A N 1
ATOM 668 C CA . ASN A 1 86 ? 13.662 4.133 5.528 1.00 78.62 86 ASN A CA 1
ATOM 669 C C . ASN A 1 86 ? 12.533 5.023 4.996 1.00 78.62 86 ASN A C 1
ATOM 671 O O . ASN A 1 86 ? 12.770 5.905 4.179 1.00 78.62 86 ASN A O 1
ATOM 675 N N . THR A 1 87 ? 11.289 4.758 5.398 1.00 81.56 87 THR A N 1
ATOM 676 C CA . THR A 1 87 ? 10.105 5.401 4.803 1.00 81.56 87 THR A CA 1
ATOM 677 C C . THR A 1 87 ? 9.321 6.243 5.798 1.00 81.56 87 THR A C 1
ATOM 679 O O . THR A 1 87 ? 8.374 6.910 5.390 1.00 81.56 87 THR A O 1
ATOM 682 N N . SER A 1 88 ? 9.655 6.159 7.092 1.00 85.88 88 SER A N 1
ATOM 683 C CA . SER A 1 88 ? 8.872 6.712 8.204 1.00 85.88 88 SER A CA 1
ATOM 684 C C . SER A 1 88 ? 7.397 6.293 8.181 1.00 85.88 88 SER A C 1
ATOM 686 O O . SER A 1 88 ? 6.549 6.935 8.794 1.00 85.88 88 SER A O 1
ATOM 688 N N . ARG A 1 89 ? 7.067 5.202 7.474 1.00 88.94 89 ARG A N 1
ATOM 689 C CA . ARG A 1 89 ? 5.693 4.709 7.375 1.00 88.94 89 ARG A CA 1
ATOM 690 C C . ARG A 1 89 ? 5.245 4.085 8.686 1.00 88.94 89 ARG A C 1
ATOM 692 O O . ARG A 1 89 ? 6.020 3.392 9.341 1.00 88.94 89 ARG A O 1
ATOM 699 N N . SER A 1 90 ? 3.972 4.254 9.018 1.00 94.44 90 SER A N 1
ATOM 700 C CA . SER A 1 90 ? 3.316 3.543 10.110 1.00 94.44 90 SER A CA 1
ATOM 701 C C . SER A 1 90 ? 3.188 2.058 9.770 1.00 94.44 90 SER A C 1
ATOM 703 O O . SER A 1 90 ? 2.377 1.680 8.923 1.00 94.44 90 SER A O 1
ATOM 705 N N . LEU A 1 91 ? 3.943 1.209 10.461 1.00 94.69 91 LEU A N 1
ATOM 706 C CA . LEU A 1 91 ? 3.906 -0.244 10.316 1.00 94.69 91 LEU A CA 1
ATOM 707 C C . LEU A 1 91 ? 3.225 -0.855 11.539 1.00 94.69 91 LEU A C 1
ATOM 709 O O . LEU A 1 91 ? 3.686 -0.648 12.658 1.00 94.69 91 LEU A O 1
ATOM 713 N N . LEU A 1 92 ? 2.123 -1.587 11.353 1.00 97.12 92 LEU A N 1
ATOM 714 C CA . LEU A 1 92 ? 1.440 -2.260 12.463 1.00 97.12 92 LEU A CA 1
ATOM 715 C C . LEU A 1 92 ? 2.400 -3.277 13.086 1.00 97.12 92 LEU A C 1
ATOM 717 O O . LEU A 1 92 ? 2.814 -4.212 12.409 1.00 97.12 92 LEU A O 1
ATOM 721 N N . SER A 1 93 ? 2.774 -3.089 14.346 1.00 96.94 93 SER A N 1
ATOM 722 C CA . SER A 1 93 ? 3.751 -3.929 15.042 1.00 96.94 93 SER A CA 1
ATOM 723 C C . SER A 1 93 ? 3.085 -4.950 15.952 1.00 96.94 93 SER A C 1
ATOM 725 O O . SER A 1 93 ? 3.611 -6.050 16.129 1.00 96.94 93 SER A O 1
ATOM 727 N N . SER A 1 94 ? 1.912 -4.631 16.503 1.00 98.25 94 SER A N 1
ATOM 728 C CA . SER A 1 94 ? 1.143 -5.593 17.283 1.00 98.25 94 SER A CA 1
ATOM 729 C C . SER A 1 94 ? -0.352 -5.305 17.344 1.00 98.25 94 SER A C 1
ATOM 731 O O . SER A 1 94 ? -0.806 -4.169 17.189 1.00 98.25 94 SER A O 1
ATOM 733 N N . VAL A 1 95 ? -1.109 -6.368 17.619 1.00 98.56 95 VAL A N 1
ATOM 734 C CA . VAL A 1 95 ? -2.501 -6.310 18.064 1.00 98.56 95 VAL A CA 1
ATOM 735 C C . VAL A 1 95 ? -2.612 -7.068 19.381 1.00 98.56 95 VAL A C 1
ATOM 737 O O . VAL A 1 95 ? -2.293 -8.257 19.450 1.00 98.56 95 VAL A O 1
ATOM 740 N N . GLN A 1 96 ? -3.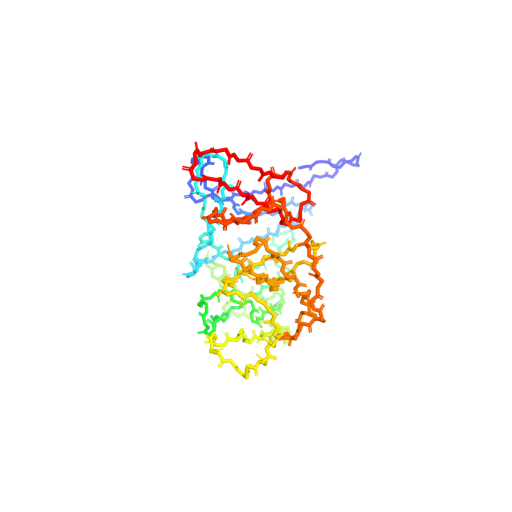073 -6.392 20.429 1.00 98.50 96 GLN A N 1
ATOM 741 C CA . GLN A 1 96 ? -3.270 -6.984 21.748 1.00 98.50 96 GLN A CA 1
ATOM 742 C C . GLN A 1 96 ? -4.749 -7.016 22.114 1.00 98.50 96 GLN A C 1
ATOM 744 O O . GLN A 1 96 ? -5.448 -6.012 22.001 1.00 98.50 96 GLN A O 1
ATOM 749 N N . GLN A 1 97 ? -5.222 -8.178 22.562 1.00 98.56 97 GLN A N 1
ATOM 750 C CA . GLN A 1 97 ? -6.599 -8.367 23.004 1.00 98.56 97 GLN A CA 1
ATOM 751 C C . GLN A 1 97 ? -6.692 -8.244 24.527 1.00 98.56 97 GLN A C 1
ATOM 753 O O . GLN A 1 97 ? -5.991 -8.956 25.248 1.00 98.56 97 GLN A O 1
ATOM 758 N N . PHE A 1 98 ? -7.618 -7.414 24.992 1.00 98.62 98 PHE A N 1
ATOM 759 C CA . PHE A 1 98 ? -7.990 -7.256 26.392 1.00 98.62 98 PHE A CA 1
ATOM 760 C C . PHE A 1 98 ? -9.357 -7.887 26.677 1.00 98.62 98 PHE A C 1
ATOM 762 O O . PHE A 1 98 ? -10.190 -8.042 25.774 1.00 98.62 98 PHE A O 1
ATOM 769 N N . GLY A 1 99 ? -9.555 -8.287 27.933 1.00 97.88 99 GLY A N 1
ATOM 770 C CA . GLY A 1 99 ? -10.795 -8.858 28.445 1.00 97.88 99 GLY A CA 1
ATOM 771 C C . GLY A 1 99 ? -11.941 -7.848 28.548 1.00 97.88 99 GLY A C 1
ATOM 772 O O . GLY A 1 99 ? -11.872 -6.722 28.056 1.00 97.88 99 GLY A O 1
ATOM 773 N N . ASN A 1 100 ? -13.021 -8.269 29.204 1.00 97.19 100 ASN A N 1
ATOM 774 C CA . ASN A 1 100 ? -14.159 -7.401 29.522 1.00 97.19 100 ASN A CA 1
ATOM 775 C C . ASN A 1 100 ? -13.827 -6.344 30.590 1.00 97.19 100 ASN A C 1
ATOM 777 O O . ASN A 1 100 ? -14.508 -5.329 30.679 1.00 97.19 100 ASN A O 1
ATOM 781 N N . ASP A 1 101 ? -12.763 -6.561 31.361 1.00 97.75 101 ASP A N 1
ATOM 782 C CA . ASP A 1 101 ? -12.256 -5.670 32.401 1.00 97.75 101 ASP A CA 1
ATOM 783 C C . ASP A 1 101 ? -11.330 -4.567 31.862 1.00 97.75 101 ASP A C 1
ATOM 785 O O . ASP A 1 101 ? -10.731 -3.828 32.644 1.00 97.75 101 ASP A O 1
ATOM 789 N N . ALA A 1 102 ? -11.198 -4.440 30.536 1.00 98.06 102 ALA A N 1
ATOM 790 C CA . ALA A 1 102 ? -10.415 -3.375 29.927 1.00 98.06 102 ALA A CA 1
ATOM 791 C C . ALA A 1 102 ? -10.992 -1.997 30.280 1.00 98.06 102 ALA A C 1
ATOM 793 O O . ALA A 1 102 ? -12.186 -1.729 30.098 1.00 98.06 102 ALA A O 1
ATOM 794 N N . VAL A 1 103 ? -10.122 -1.099 30.737 1.00 97.88 103 VAL A N 1
ATOM 795 C CA . VAL A 1 103 ? -10.454 0.294 31.037 1.00 97.88 103 VAL A CA 1
ATOM 796 C C . VAL A 1 103 ? -9.877 1.176 29.942 1.00 97.88 103 VAL A C 1
ATOM 798 O O . VAL A 1 103 ? -8.691 1.083 29.625 1.00 97.88 103 VAL A O 1
ATOM 801 N N . LEU A 1 104 ? -10.723 2.026 29.359 1.00 98.00 104 LEU A N 1
ATOM 802 C CA . LEU A 1 104 ? -10.334 2.984 28.329 1.00 98.00 104 LEU A CA 1
ATOM 803 C C . LEU A 1 104 ? -10.479 4.411 28.864 1.00 98.00 104 LEU A C 1
ATOM 805 O O . LEU A 1 104 ? -11.412 4.699 29.616 1.00 98.00 104 LEU A O 1
ATOM 809 N N . ASP A 1 105 ? -9.582 5.308 28.463 1.00 96.81 105 ASP A N 1
ATOM 810 C CA . ASP A 1 105 ? -9.788 6.746 28.649 1.00 96.81 105 ASP A CA 1
ATOM 811 C C . ASP A 1 105 ? -10.781 7.326 27.618 1.00 96.81 105 ASP A C 1
ATOM 813 O O . ASP A 1 105 ? -11.270 6.629 26.725 1.00 96.81 105 ASP A O 1
ATOM 817 N N . ALA A 1 106 ? -11.078 8.626 27.720 1.00 93.75 106 ALA A N 1
ATOM 818 C CA . ALA A 1 106 ? -12.011 9.309 26.816 1.00 93.75 106 ALA A CA 1
ATOM 819 C C . ALA A 1 106 ? -11.572 9.296 25.335 1.00 93.75 106 ALA A C 1
ATOM 821 O O . ALA A 1 106 ? -12.409 9.434 24.445 1.00 93.75 106 ALA A O 1
ATOM 822 N N . SER A 1 107 ? -10.277 9.109 25.070 1.00 94.62 107 SER A N 1
ATOM 823 C CA . SER A 1 107 ? -9.688 9.038 23.728 1.00 94.62 107 SER A CA 1
ATOM 824 C C . SER A 1 107 ? -9.567 7.595 23.216 1.00 94.62 107 SER A C 1
ATOM 826 O O . SER A 1 107 ? -9.016 7.365 22.136 1.00 94.62 107 SER A O 1
ATOM 828 N N . GLY A 1 108 ? -10.044 6.614 23.990 1.00 96.19 108 GLY A N 1
ATOM 829 C CA . GLY A 1 108 ? -9.987 5.194 23.664 1.00 96.19 108 GLY A CA 1
ATOM 830 C C . GLY A 1 108 ? -8.627 4.536 23.881 1.00 96.19 108 GLY A C 1
ATOM 831 O O . GLY A 1 108 ? -8.373 3.481 23.301 1.00 96.19 108 GLY A O 1
ATOM 832 N N . ASN A 1 109 ? -7.722 5.128 24.665 1.00 97.19 109 ASN A N 1
ATOM 833 C CA . ASN A 1 109 ? -6.503 4.436 25.092 1.00 97.19 109 ASN A CA 1
ATOM 834 C C . ASN A 1 109 ? -6.844 3.390 26.145 1.00 97.19 109 ASN A C 1
ATOM 836 O O . ASN A 1 109 ? -7.496 3.727 27.128 1.00 97.19 109 ASN A O 1
ATOM 840 N N . VAL A 1 110 ? -6.341 2.165 25.994 1.00 97.75 110 VAL A N 1
ATOM 841 C CA . VAL A 1 110 ? -6.416 1.159 27.059 1.00 97.75 110 VAL A CA 1
ATOM 842 C C . VAL A 1 110 ? -5.435 1.540 28.169 1.00 97.75 110 VAL A C 1
ATOM 844 O O . VAL A 1 110 ? -4.242 1.689 27.913 1.00 97.75 110 VAL A O 1
ATOM 847 N N . THR A 1 111 ? -5.931 1.727 29.391 1.00 97.62 111 THR A N 1
ATOM 848 C CA . THR A 1 111 ? -5.131 2.141 30.558 1.00 97.62 111 THR A CA 1
ATOM 849 C C . THR A 1 111 ? -4.902 1.003 31.551 1.00 97.62 111 THR A C 1
ATOM 851 O O . THR A 1 111 ? -3.892 1.001 32.254 1.00 97.62 111 THR A O 1
ATOM 854 N N . SER A 1 112 ? -5.803 0.019 31.602 1.00 97.25 112 SER A N 1
ATOM 855 C CA . SER A 1 112 ? -5.668 -1.199 32.407 1.00 97.25 112 SER A CA 1
ATOM 856 C C . SER A 1 112 ? -6.600 -2.313 31.906 1.00 97.25 112 SER A C 1
ATOM 858 O O . SER A 1 112 ? -7.410 -2.097 31.003 1.00 97.25 112 SER A O 1
ATOM 860 N N . GLY A 1 113 ? -6.466 -3.511 32.483 1.00 96.94 113 GLY A N 1
ATOM 861 C CA . GLY A 1 113 ? -7.284 -4.691 32.188 1.00 96.94 113 GLY A CA 1
ATOM 862 C C . GLY A 1 113 ? -6.441 -5.938 31.933 1.00 96.94 113 GLY A C 1
ATOM 863 O O . GLY A 1 113 ? -5.257 -5.855 31.588 1.00 96.94 113 GLY A O 1
ATOM 864 N N . THR A 1 114 ? -7.044 -7.111 32.097 1.00 98.00 114 THR A N 1
ATOM 865 C CA . THR A 1 114 ? -6.414 -8.376 31.720 1.00 98.00 114 THR A CA 1
ATOM 866 C C . THR A 1 114 ? -6.266 -8.473 30.206 1.00 98.00 114 THR A C 1
ATOM 868 O O . THR A 1 114 ? -7.126 -8.033 29.442 1.00 98.00 114 THR A O 1
ATOM 871 N N . SER A 1 115 ? -5.153 -9.048 29.747 1.00 97.81 115 SER A N 1
ATOM 872 C CA . SER A 1 115 ? -4.864 -9.185 28.320 1.00 97.81 115 SER A CA 1
ATOM 873 C C . SER A 1 115 ? -4.236 -10.524 27.978 1.00 97.81 115 SER A C 1
ATOM 875 O O . SER A 1 115 ? -3.572 -11.165 28.793 1.00 97.81 115 SER A O 1
ATOM 877 N N . LEU A 1 116 ? -4.454 -10.934 26.732 1.00 97.56 116 LEU A N 1
ATOM 878 C CA . LEU A 1 116 ? -3.649 -11.967 26.101 1.00 97.56 116 LEU A CA 1
ATOM 879 C C . LEU A 1 116 ? -2.305 -11.374 25.672 1.00 97.56 116 LEU A C 1
ATOM 881 O O . LEU A 1 116 ? -2.161 -10.157 25.502 1.00 97.56 116 LEU A O 1
ATOM 885 N N . SER A 1 117 ? -1.326 -12.248 25.449 1.00 98.12 117 SER A N 1
ATOM 886 C CA . SER A 1 117 ? -0.079 -11.845 24.805 1.00 98.12 117 SER A CA 1
ATOM 887 C C . SER A 1 117 ? -0.371 -11.202 23.442 1.00 98.12 117 SER A C 1
ATOM 889 O O . SER A 1 117 ? -1.253 -11.678 22.719 1.00 98.12 117 SER A O 1
ATOM 891 N N . PRO A 1 118 ? 0.344 -10.125 23.082 1.00 97.75 118 PRO A N 1
ATOM 892 C CA . PRO A 1 118 ? 0.138 -9.461 21.807 1.00 97.75 118 PRO A CA 1
ATOM 893 C C . PRO A 1 118 ? 0.494 -10.393 20.647 1.00 97.75 118 PRO A C 1
ATOM 895 O O . PRO A 1 118 ? 1.524 -11.068 20.670 1.00 97.75 118 PRO A O 1
ATOM 898 N N . MET A 1 119 ? -0.332 -10.377 19.602 1.00 98.06 119 MET A N 1
ATOM 899 C CA . MET A 1 119 ? 0.073 -10.871 18.291 1.00 98.06 119 MET A CA 1
ATOM 900 C C . MET A 1 119 ? 1.019 -9.842 17.687 1.00 98.06 119 MET A C 1
ATOM 902 O O . MET A 1 119 ? 0.646 -8.676 17.554 1.00 98.06 119 MET A O 1
ATOM 906 N N . THR A 1 120 ? 2.236 -10.253 17.349 1.00 97.94 120 THR A N 1
ATOM 907 C CA . THR A 1 120 ? 3.263 -9.363 16.804 1.00 97.94 120 THR A CA 1
ATOM 908 C C . THR A 1 120 ? 3.451 -9.580 15.310 1.00 97.94 120 THR A C 1
ATOM 910 O O . THR A 1 120 ? 3.304 -10.688 14.795 1.00 97.94 120 THR A O 1
ATOM 913 N N . PHE A 1 121 ? 3.792 -8.497 14.618 1.00 95.56 121 PHE A N 1
ATOM 914 C CA . PHE A 1 121 ? 4.099 -8.482 13.196 1.00 95.56 121 PHE A CA 1
ATOM 915 C C . PHE A 1 121 ? 5.525 -7.980 13.014 1.00 95.56 121 PHE A C 1
ATOM 917 O O . PHE A 1 121 ? 5.933 -6.989 13.624 1.00 95.56 121 PHE A O 1
ATOM 924 N N . THR A 1 122 ? 6.286 -8.663 12.168 1.00 92.06 122 THR A N 1
ATOM 925 C CA . THR A 1 122 ? 7.624 -8.232 11.769 1.00 92.06 122 THR A CA 1
ATOM 926 C C . THR A 1 122 ? 7.595 -7.736 10.334 1.00 92.06 122 THR A C 1
ATOM 928 O O . THR A 1 122 ? 6.823 -8.212 9.503 1.00 92.06 122 THR A O 1
ATOM 931 N N . TRP A 1 123 ? 8.446 -6.755 10.052 1.00 88.31 123 TRP A N 1
ATOM 932 C CA . TRP A 1 123 ? 8.543 -6.124 8.745 1.00 88.31 123 TRP A CA 1
ATOM 933 C C . TRP A 1 123 ? 9.958 -6.284 8.220 1.00 88.31 123 TRP A C 1
ATOM 935 O O . TRP A 1 123 ? 10.928 -6.102 8.957 1.00 88.31 123 TRP A O 1
ATOM 945 N N . GLN A 1 124 ? 10.075 -6.626 6.942 1.00 84.06 124 GLN A N 1
ATOM 946 C CA . GLN A 1 124 ? 11.359 -6.607 6.259 1.00 84.06 124 GLN A CA 1
ATOM 947 C C . GLN A 1 124 ? 11.707 -5.157 5.930 1.00 84.06 124 GLN A C 1
ATOM 949 O O . GLN A 1 124 ? 10.881 -4.417 5.389 1.00 84.06 124 GLN A O 1
ATOM 954 N N . ALA A 1 125 ? 12.924 -4.742 6.276 1.00 75.38 125 ALA A N 1
ATOM 955 C CA . ALA A 1 125 ? 13.450 -3.478 5.787 1.00 75.38 125 ALA A CA 1
ATOM 956 C C . ALA A 1 125 ? 13.572 -3.565 4.258 1.00 75.38 125 ALA A C 1
ATOM 958 O O . ALA A 1 125 ? 14.056 -4.566 3.729 1.00 75.38 125 ALA A O 1
ATOM 959 N N . GLY A 1 126 ? 13.118 -2.528 3.552 1.00 70.44 126 GLY A N 1
ATOM 960 C CA . GLY A 1 126 ? 13.433 -2.389 2.132 1.00 70.44 126 GLY A CA 1
ATOM 961 C C . GLY A 1 126 ? 14.938 -2.203 1.940 1.00 70.44 126 GLY A C 1
ATOM 962 O O . GLY A 1 126 ? 15.615 -1.737 2.861 1.00 70.44 126 GLY A O 1
ATOM 963 N N . ALA A 1 127 ? 15.440 -2.542 0.750 1.00 71.25 127 ALA A N 1
ATOM 964 C CA . ALA A 1 127 ? 16.818 -2.247 0.362 1.00 71.25 127 ALA A CA 1
ATOM 965 C C . ALA A 1 127 ? 17.152 -0.771 0.651 1.00 71.25 127 ALA A C 1
ATOM 967 O O . ALA A 1 127 ? 16.296 0.109 0.516 1.00 71.25 127 ALA A O 1
ATOM 968 N N . ASP A 1 128 ? 18.386 -0.495 1.064 1.00 74.38 128 ASP A N 1
ATOM 969 C CA . ASP A 1 128 ? 18.842 0.836 1.488 1.00 74.38 128 ASP A CA 1
ATOM 970 C C . ASP A 1 128 ? 19.125 1.794 0.311 1.00 74.38 128 ASP A C 1
ATOM 972 O O . ASP A 1 128 ? 19.649 2.891 0.501 1.00 74.38 128 ASP A O 1
ATOM 976 N N . GLY A 1 129 ? 18.748 1.391 -0.907 1.00 75.06 129 GLY A N 1
ATOM 977 C CA . GLY A 1 129 ? 18.888 2.178 -2.129 1.00 75.06 129 GLY A CA 1
ATOM 978 C C . GLY A 1 129 ? 20.319 2.258 -2.658 1.00 75.06 129 GLY A C 1
ATOM 979 O O . GLY A 1 129 ? 20.585 3.078 -3.538 1.00 75.06 129 GLY A O 1
ATOM 980 N N . ARG A 1 130 ? 21.248 1.448 -2.136 1.00 81.12 130 ARG A N 1
ATOM 981 C CA . ARG A 1 130 ? 22.608 1.363 -2.672 1.00 81.12 130 ARG A CA 1
ATOM 982 C C . ARG A 1 130 ? 22.652 0.514 -3.939 1.00 81.12 130 ARG A C 1
ATOM 984 O O . ARG A 1 130 ? 21.850 -0.394 -4.135 1.00 81.12 130 ARG A O 1
ATOM 991 N N . PHE A 1 131 ? 23.606 0.841 -4.807 1.00 81.00 131 PHE A N 1
ATOM 992 C CA . PHE A 1 131 ? 23.955 -0.018 -5.931 1.00 81.00 131 PHE A CA 1
ATOM 993 C C . PHE A 1 131 ? 24.740 -1.221 -5.402 1.00 81.00 131 PHE A C 1
ATOM 995 O O . PHE A 1 131 ? 25.746 -1.040 -4.717 1.00 81.00 131 PHE A O 1
ATOM 1002 N N . GLU A 1 132 ? 24.259 -2.416 -5.724 1.00 77.75 132 GLU A N 1
ATOM 1003 C CA . GLU A 1 132 ? 24.921 -3.690 -5.440 1.00 77.75 132 GLU A CA 1
ATOM 1004 C C . GLU A 1 132 ? 25.837 -4.092 -6.610 1.00 77.75 132 GLU A C 1
ATOM 1006 O O . GLU A 1 132 ? 26.128 -3.288 -7.504 1.00 77.75 132 GLU A O 1
ATOM 1011 N N . ASP A 1 133 ? 26.297 -5.343 -6.603 1.00 81.00 133 ASP A N 1
ATOM 1012 C CA . ASP A 1 133 ? 27.084 -5.937 -7.680 1.00 81.00 133 ASP A CA 1
ATOM 1013 C C . ASP A 1 133 ? 26.477 -5.680 -9.070 1.00 81.00 133 ASP A C 1
ATOM 1015 O O . ASP A 1 133 ? 25.263 -5.724 -9.281 1.00 81.00 133 ASP A O 1
ATOM 1019 N N . TYR A 1 134 ? 27.349 -5.429 -10.048 1.00 8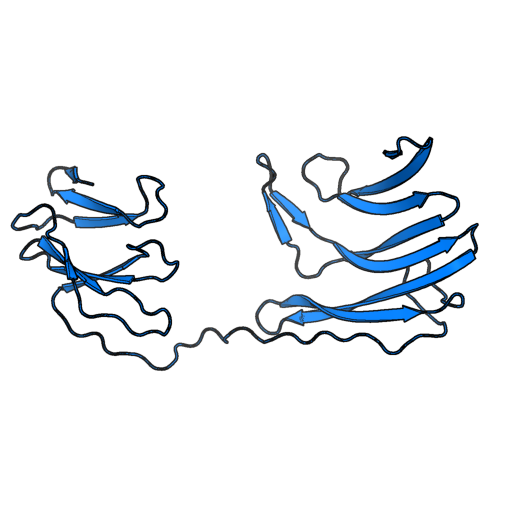1.62 134 TYR A N 1
ATOM 1020 C CA . TYR A 1 134 ? 26.953 -5.184 -11.430 1.00 81.62 134 TYR A CA 1
ATOM 1021 C C . TYR A 1 134 ? 27.180 -6.424 -12.294 1.00 81.62 134 TYR A C 1
ATOM 1023 O O . TYR A 1 134 ? 28.179 -7.135 -12.168 1.00 81.62 134 TYR A O 1
ATOM 1031 N N . THR A 1 135 ? 26.282 -6.641 -13.248 1.00 84.81 135 THR A N 1
ATOM 1032 C CA . THR A 1 135 ? 26.470 -7.613 -14.324 1.00 84.81 135 THR A CA 1
ATOM 1033 C C . THR A 1 135 ? 26.988 -6.897 -15.569 1.00 84.81 135 THR A C 1
ATOM 1035 O O . THR A 1 135 ? 26.621 -5.760 -15.875 1.00 84.81 135 THR A O 1
ATOM 1038 N N . THR A 1 136 ? 27.888 -7.547 -16.307 1.00 89.31 136 THR A N 1
ATOM 1039 C CA . THR A 1 136 ? 28.386 -6.996 -17.572 1.00 89.31 136 THR A CA 1
ATOM 1040 C C . THR A 1 136 ? 27.541 -7.522 -18.722 1.00 89.31 136 THR A C 1
ATOM 1042 O O . THR A 1 136 ? 27.557 -8.720 -18.996 1.00 89.31 136 THR A O 1
ATOM 1045 N N . VAL A 1 137 ? 26.867 -6.625 -19.445 1.00 89.88 137 VAL A N 1
ATOM 1046 C CA . VAL A 1 137 ? 26.133 -6.977 -20.669 1.00 89.88 137 VAL A CA 1
ATOM 1047 C C . VAL A 1 137 ? 26.893 -6.501 -21.902 1.00 89.88 137 VAL A C 1
ATOM 1049 O O . VAL A 1 137 ? 26.908 -5.312 -22.252 1.00 89.88 137 VAL A O 1
ATOM 1052 N N . THR A 1 138 ? 27.520 -7.444 -22.598 1.00 91.19 138 THR A N 1
ATOM 1053 C CA . THR A 1 138 ? 28.225 -7.193 -23.859 1.00 91.19 138 THR A CA 1
ATOM 1054 C C . THR A 1 138 ? 27.277 -7.327 -25.049 1.00 91.19 138 THR A C 1
ATOM 1056 O O . THR A 1 138 ? 26.232 -7.962 -24.973 1.00 91.19 138 THR A O 1
ATOM 1059 N N . GLY A 1 139 ? 27.595 -6.656 -26.154 1.00 89.31 139 GLY A N 1
ATOM 1060 C CA . GLY A 1 139 ? 26.807 -6.730 -27.384 1.00 89.31 139 GLY A CA 1
ATOM 1061 C C . GLY A 1 139 ? 26.710 -5.391 -28.115 1.00 89.31 139 GLY A C 1
ATOM 1062 O O . GLY A 1 139 ? 27.102 -4.360 -27.558 1.00 89.31 139 GLY A O 1
ATOM 1063 N N . PRO A 1 140 ? 26.233 -5.413 -29.368 1.00 89.69 140 PRO A N 1
ATOM 1064 C CA . PRO A 1 140 ? 26.256 -4.270 -30.276 1.00 89.69 140 PRO A CA 1
ATOM 1065 C C . PRO A 1 140 ? 25.283 -3.154 -29.865 1.00 89.69 140 PRO A C 1
ATOM 1067 O O . PRO A 1 140 ? 24.354 -3.361 -29.090 1.00 89.69 140 PRO A O 1
ATOM 1070 N N . GLY A 1 141 ? 25.505 -1.961 -30.422 1.00 88.06 141 GLY A N 1
ATOM 1071 C CA . GLY A 1 141 ? 24.739 -0.746 -30.132 1.00 88.06 141 GLY A CA 1
ATOM 1072 C C . GLY A 1 141 ? 25.520 0.283 -29.314 1.00 88.06 141 GLY A C 1
ATOM 1073 O O . GLY A 1 141 ? 26.442 -0.052 -28.574 1.00 88.06 141 GLY A O 1
ATOM 1074 N N . LYS A 1 142 ? 25.185 1.562 -29.514 1.00 88.56 142 LYS A N 1
ATOM 1075 C CA . LYS A 1 142 ? 25.936 2.719 -28.986 1.00 88.56 142 LYS A CA 1
ATOM 1076 C C . LYS A 1 142 ? 25.137 3.551 -27.986 1.00 88.56 142 LYS A C 1
ATOM 1078 O O . LYS A 1 142 ? 25.730 4.224 -27.151 1.00 88.56 142 LYS A O 1
ATOM 1083 N N . LYS A 1 143 ? 23.807 3.531 -28.088 1.00 90.19 143 LYS A N 1
ATOM 1084 C CA 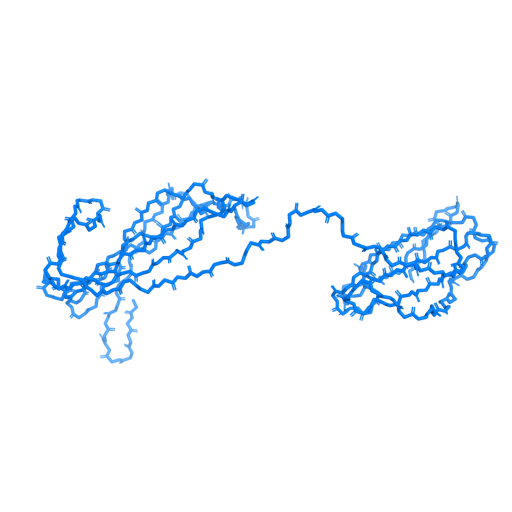. LYS A 1 143 ? 22.875 4.197 -27.168 1.00 90.19 143 LYS A CA 1
ATOM 1085 C C . LYS A 1 143 ? 22.127 3.141 -26.361 1.00 90.19 143 LYS A C 1
ATOM 1087 O O . LYS A 1 143 ? 21.782 2.109 -26.928 1.00 90.19 143 LYS A O 1
ATOM 1092 N N . VAL A 1 144 ? 21.891 3.403 -25.078 1.00 92.94 144 VAL A N 1
ATOM 1093 C CA . VAL A 1 144 ? 21.271 2.466 -24.128 1.00 92.94 144 VAL A CA 1
ATOM 1094 C C . VAL A 1 144 ? 19.946 3.030 -23.629 1.00 92.94 144 VAL A C 1
ATOM 1096 O O . VAL A 1 144 ? 19.882 4.202 -23.263 1.00 92.94 144 VAL A O 1
ATOM 1099 N N . PHE A 1 145 ? 18.921 2.183 -23.600 1.00 93.81 145 PHE A N 1
ATOM 1100 C CA . PHE A 1 145 ? 17.594 2.466 -23.063 1.00 93.81 145 PHE A CA 1
ATOM 1101 C C . PHE A 1 145 ? 17.108 1.277 -22.232 1.00 93.81 145 PHE A C 1
ATOM 1103 O O . PHE A 1 145 ? 17.597 0.159 -22.409 1.00 93.81 145 PHE A O 1
ATOM 1110 N N . PHE A 1 146 ? 16.137 1.530 -21.357 1.00 95.19 146 PHE A N 1
ATOM 1111 C CA . PHE A 1 146 ? 15.473 0.506 -20.560 1.00 95.19 146 PHE A CA 1
ATOM 1112 C C . PHE A 1 146 ? 13.965 0.644 -20.698 1.00 95.19 146 PHE A C 1
ATOM 1114 O O . PHE A 1 146 ? 13.452 1.758 -20.575 1.00 95.19 146 PHE A O 1
ATOM 1121 N N . ALA A 1 147 ? 13.282 -0.465 -20.960 1.00 95.06 147 ALA A N 1
ATOM 1122 C CA . ALA A 1 147 ? 11.829 -0.513 -21.050 1.00 95.06 147 ALA A CA 1
ATOM 1123 C C . ALA A 1 147 ? 11.332 -1.961 -20.967 1.00 95.06 147 ALA A C 1
ATOM 1125 O O . ALA A 1 147 ? 12.069 -2.862 -21.344 1.00 95.06 147 ALA A O 1
ATOM 1126 N N . ASP A 1 148 ? 10.102 -2.186 -20.515 1.00 96.38 148 ASP A N 1
ATOM 1127 C CA . ASP A 1 148 ? 9.474 -3.513 -20.530 1.00 96.38 148 ASP A CA 1
ATOM 1128 C C . ASP A 1 148 ? 8.883 -3.771 -21.926 1.00 96.38 148 ASP A C 1
ATOM 1130 O O . ASP A 1 148 ? 7.796 -3.284 -22.254 1.00 96.38 148 ASP A O 1
ATOM 1134 N N . VAL A 1 149 ? 9.637 -4.434 -22.808 1.00 94.56 149 VAL A N 1
ATOM 1135 C CA . VAL A 1 149 ? 9.224 -4.620 -24.213 1.00 94.56 149 VAL A CA 1
ATOM 1136 C C . VAL A 1 149 ? 8.360 -5.862 -24.412 1.00 94.56 149 VAL A C 1
ATOM 1138 O O . VAL A 1 149 ? 7.755 -6.035 -25.474 1.00 94.56 149 VAL A O 1
ATOM 1141 N N . ASN A 1 150 ? 8.337 -6.768 -23.435 1.00 94.31 150 ASN A N 1
ATOM 1142 C CA . ASN A 1 150 ? 7.636 -8.044 -23.533 1.00 94.31 150 ASN A CA 1
ATOM 1143 C C . ASN A 1 150 ? 6.389 -8.116 -22.622 1.00 94.31 150 ASN A C 1
ATOM 1145 O O . ASN A 1 150 ? 5.561 -9.012 -22.832 1.00 94.31 150 ASN A O 1
ATOM 1149 N N . GLY A 1 151 ? 6.219 -7.151 -21.713 1.00 95.50 151 GLY A N 1
ATOM 1150 C CA . GLY A 1 151 ? 5.106 -7.010 -20.777 1.00 95.50 151 GLY A CA 1
ATOM 1151 C C . GLY A 1 151 ? 5.217 -7.906 -19.541 1.00 95.50 151 GLY A C 1
ATOM 1152 O O . GLY A 1 151 ? 4.184 -8.306 -19.000 1.00 95.50 151 GLY A O 1
ATOM 1153 N N . ASP A 1 152 ? 6.424 -8.314 -19.138 1.00 96.19 152 ASP A N 1
ATOM 1154 C CA . ASP A 1 152 ? 6.639 -9.214 -17.996 1.00 96.19 152 ASP A CA 1
ATOM 1155 C C . ASP A 1 152 ? 6.844 -8.489 -16.655 1.00 96.19 152 ASP A C 1
ATOM 1157 O O . ASP A 1 152 ? 6.902 -9.130 -15.600 1.00 96.19 152 ASP A O 1
ATOM 1161 N N . GLY A 1 153 ? 6.868 -7.155 -16.675 1.00 95.19 153 GLY A N 1
ATOM 1162 C CA . GLY A 1 153 ? 7.068 -6.304 -15.511 1.00 95.19 153 GLY A CA 1
ATOM 1163 C C . GLY A 1 153 ? 8.536 -6.035 -15.178 1.00 95.19 153 GLY A C 1
ATOM 1164 O O . GLY A 1 153 ? 8.803 -5.344 -14.188 1.00 95.19 153 GLY A O 1
ATOM 1165 N N . PHE A 1 154 ? 9.489 -6.538 -15.967 1.00 96.19 154 PHE A N 1
ATOM 1166 C CA . PHE A 1 154 ? 10.909 -6.244 -15.823 1.00 96.19 154 PHE A CA 1
ATOM 1167 C C . PHE A 1 154 ? 11.392 -5.272 -16.902 1.00 96.19 154 PHE A C 1
ATOM 1169 O O . PHE A 1 154 ? 11.037 -5.346 -18.071 1.00 96.19 154 PHE A O 1
ATOM 1176 N N . SER A 1 155 ? 12.266 -4.344 -16.510 1.00 95.12 155 SER A N 1
ATOM 1177 C CA . SER A 1 155 ? 12.927 -3.468 -17.476 1.00 95.12 155 SER A CA 1
ATOM 1178 C C . SER A 1 155 ? 13.923 -4.267 -18.319 1.00 95.12 155 SER A C 1
ATOM 1180 O O . SER A 1 155 ? 14.963 -4.692 -17.811 1.00 95.12 155 SER A O 1
ATOM 1182 N N . ASP A 1 156 ? 13.647 -4.413 -19.610 1.00 95.69 156 ASP A N 1
ATOM 1183 C CA . ASP A 1 156 ? 14.574 -4.964 -20.594 1.00 95.69 156 ASP A CA 1
ATOM 1184 C C . ASP A 1 156 ? 15.621 -3.926 -21.007 1.00 95.69 156 ASP A C 1
ATOM 1186 O O . ASP A 1 156 ? 15.402 -2.714 -20.930 1.00 95.69 156 ASP A O 1
ATOM 1190 N N . LEU A 1 157 ? 16.770 -4.399 -21.489 1.00 95.50 157 LEU A N 1
ATOM 1191 C CA . LEU A 1 157 ? 17.843 -3.548 -21.994 1.00 95.50 157 LEU A CA 1
ATOM 1192 C C . LEU A 1 157 ? 17.754 -3.437 -23.515 1.00 95.50 157 LEU A C 1
ATOM 1194 O O . LEU A 1 157 ? 17.759 -4.431 -24.239 1.00 95.50 157 LEU A O 1
ATOM 1198 N N . ILE A 1 158 ? 17.778 -2.209 -24.019 1.00 94.12 158 ILE A N 1
ATOM 1199 C CA . ILE A 1 158 ? 17.727 -1.921 -25.449 1.00 94.12 158 ILE A CA 1
ATOM 1200 C C . ILE A 1 158 ? 18.983 -1.153 -25.843 1.00 94.12 158 ILE A C 1
ATOM 1202 O O . ILE A 1 158 ? 19.292 -0.097 -25.286 1.00 94.12 158 ILE A O 1
ATOM 1206 N N . LYS A 1 159 ? 19.710 -1.662 -26.838 1.00 92.19 159 LYS A N 1
ATOM 1207 C CA . LYS A 1 159 ? 20.852 -0.977 -27.441 1.00 92.19 159 LYS A CA 1
ATOM 1208 C C . LYS A 1 159 ? 20.531 -0.560 -28.871 1.00 92.19 159 LYS A C 1
ATOM 1210 O O . LYS A 1 159 ? 20.204 -1.393 -29.710 1.00 92.19 159 LYS A O 1
ATOM 1215 N N . HIS A 1 160 ? 20.672 0.727 -29.167 1.00 88.88 160 HIS A N 1
ATOM 1216 C CA . HIS A 1 160 ? 20.471 1.292 -30.503 1.00 88.88 160 HIS A CA 1
ATOM 1217 C C . HIS A 1 160 ? 21.812 1.690 -31.129 1.00 88.88 160 HIS A C 1
ATOM 1219 O O . HIS A 1 160 ? 22.632 2.370 -30.501 1.00 88.88 160 HIS A O 1
ATOM 1225 N N . ASP A 1 161 ? 22.043 1.278 -32.374 1.00 88.25 161 ASP A N 1
ATOM 1226 C CA . ASP A 1 161 ? 23.159 1.748 -33.193 1.00 88.25 161 ASP A CA 1
ATOM 1227 C C . ASP A 1 161 ? 22.677 2.761 -34.248 1.00 88.25 161 ASP A C 1
ATOM 1229 O O . ASP A 1 161 ? 22.184 2.357 -35.303 1.00 88.25 161 ASP A O 1
ATOM 1233 N N . PRO A 1 162 ? 22.877 4.072 -34.026 1.00 81.38 162 PRO A N 1
ATOM 1234 C CA . PRO A 1 162 ? 22.423 5.099 -34.962 1.00 81.38 162 PRO A CA 1
ATOM 1235 C C . PRO A 1 162 ? 23.169 5.058 -36.304 1.00 81.38 162 PRO A C 1
ATOM 1237 O O . PRO A 1 162 ? 22.742 5.666 -37.271 1.00 81.38 162 PRO A O 1
ATOM 1240 N N . THR A 1 163 ? 24.296 4.345 -36.418 1.00 81.50 163 THR A N 1
ATOM 1241 C CA . THR A 1 163 ? 25.003 4.281 -37.710 1.00 81.50 163 THR A CA 1
ATOM 1242 C C . THR A 1 163 ? 24.311 3.382 -38.730 1.00 81.50 163 THR A C 1
ATOM 1244 O O . THR A 1 163 ? 24.545 3.520 -39.927 1.00 81.50 163 THR A O 1
ATOM 1247 N N . ASN A 1 164 ? 23.471 2.453 -38.271 1.00 80.69 164 ASN A N 1
ATOM 1248 C CA . ASN A 1 164 ? 22.788 1.479 -39.125 1.00 80.69 164 ASN A CA 1
ATOM 1249 C C . ASN A 1 164 ? 21.310 1.258 -38.750 1.00 80.69 164 ASN A C 1
ATOM 1251 O O . ASN A 1 164 ? 20.679 0.365 -39.319 1.00 80.69 164 ASN A O 1
ATOM 1255 N N . GLY A 1 165 ? 20.781 2.023 -37.788 1.00 80.62 165 GLY A N 1
ATOM 1256 C CA . GLY A 1 165 ? 19.390 1.962 -37.327 1.00 80.62 165 GLY A CA 1
ATOM 1257 C C . GLY A 1 165 ? 19.007 0.665 -36.613 1.00 80.62 165 GLY A C 1
ATOM 1258 O O . GLY A 1 165 ? 17.822 0.386 -36.427 1.00 80.62 165 GLY A O 1
ATOM 1259 N N . ARG A 1 166 ? 19.975 -0.187 -36.244 1.00 85.81 166 ARG A N 1
ATOM 1260 C CA . ARG A 1 166 ? 19.673 -1.480 -35.616 1.00 85.81 166 ARG A CA 1
ATOM 1261 C C . ARG A 1 166 ? 19.373 -1.323 -34.140 1.00 85.81 166 ARG A C 1
ATOM 1263 O O . ARG A 1 166 ? 20.057 -0.590 -33.422 1.00 85.81 166 ARG A O 1
ATOM 1270 N N . ILE A 1 167 ? 18.389 -2.096 -33.699 1.00 88.50 167 ILE A N 1
ATOM 1271 C CA . ILE A 1 167 ? 17.959 -2.173 -32.313 1.00 88.50 167 ILE A CA 1
ATOM 1272 C C . ILE A 1 167 ? 18.197 -3.597 -31.830 1.00 88.50 167 ILE A C 1
ATOM 1274 O O . ILE A 1 167 ? 17.769 -4.571 -32.450 1.00 88.50 167 ILE A O 1
ATOM 1278 N N . TYR A 1 168 ? 18.924 -3.704 -30.730 1.00 92.25 168 TYR A N 1
ATOM 1279 C CA . TYR A 1 168 ? 19.274 -4.957 -30.088 1.00 92.25 168 TYR A CA 1
ATOM 1280 C C . TYR A 1 168 ? 18.602 -4.987 -28.724 1.00 92.25 168 TYR A C 1
ATOM 1282 O O . TYR A 1 168 ? 18.888 -4.138 -27.879 1.00 92.25 168 TYR A O 1
ATOM 1290 N N . THR A 1 169 ? 17.715 -5.951 -28.521 1.00 94.25 169 THR A N 1
ATOM 1291 C CA . THR A 1 169 ? 16.929 -6.069 -27.293 1.00 94.25 169 THR A CA 1
ATOM 1292 C C . THR A 1 169 ? 17.406 -7.265 -26.493 1.00 94.25 169 THR A C 1
ATOM 1294 O O . THR A 1 169 ? 17.432 -8.381 -27.009 1.00 94.25 169 THR A O 1
ATOM 1297 N N . PHE A 1 170 ? 17.769 -7.028 -25.242 1.00 95.94 170 PHE A N 1
ATOM 1298 C CA . PHE A 1 170 ? 18.208 -8.014 -24.271 1.00 95.94 170 PHE A CA 1
ATOM 1299 C C . PHE A 1 170 ? 17.092 -8.141 -23.234 1.00 95.94 170 PHE A C 1
ATOM 1301 O O . PHE A 1 170 ? 16.848 -7.194 -22.487 1.00 95.94 170 PHE A O 1
ATOM 1308 N N . LEU A 1 171 ? 16.398 -9.279 -23.222 1.00 96.06 171 LEU A N 1
ATOM 1309 C CA . LEU A 1 171 ? 15.300 -9.496 -22.280 1.00 96.06 171 LEU A CA 1
ATOM 1310 C C . LEU A 1 171 ? 15.845 -9.737 -20.874 1.00 96.06 171 LEU A C 1
ATOM 1312 O O . LEU A 1 171 ? 16.819 -10.480 -20.718 1.00 96.06 171 LEU A O 1
ATOM 1316 N N . SER A 1 172 ? 15.233 -9.112 -19.878 1.00 96.25 172 SER A N 1
ATOM 1317 C CA . SER A 1 172 ? 15.596 -9.275 -18.475 1.00 96.25 172 SER A CA 1
ATOM 1318 C C . SER A 1 172 ? 15.172 -10.647 -17.955 1.00 96.25 172 SER A C 1
ATOM 1320 O O . SER A 1 172 ? 14.143 -11.190 -18.346 1.00 96.25 172 SER A O 1
ATOM 1322 N N . ASN A 1 173 ? 15.964 -11.216 -17.047 1.00 95.75 173 ASN A N 1
ATOM 1323 C CA . ASN A 1 173 ? 15.564 -12.401 -16.280 1.00 95.75 173 ASN A CA 1
ATOM 1324 C C . ASN A 1 173 ? 14.975 -12.035 -14.902 1.00 95.75 173 ASN A C 1
ATOM 1326 O O . ASN A 1 173 ? 14.645 -12.924 -14.121 1.00 95.75 173 ASN A O 1
ATOM 1330 N N . GLY A 1 174 ? 14.877 -10.740 -14.576 1.00 92.81 174 GLY A N 1
ATOM 1331 C CA . GLY A 1 174 ? 14.360 -10.252 -13.291 1.00 92.81 174 GLY A CA 1
ATOM 1332 C C . GLY A 1 174 ? 15.335 -10.359 -12.110 1.00 92.81 174 GLY A C 1
ATOM 1333 O O . GLY A 1 174 ? 15.015 -9.922 -11.008 1.00 92.81 174 GLY A O 1
ATOM 1334 N N . ASP A 1 175 ? 16.538 -10.890 -12.331 1.00 90.62 175 ASP A N 1
ATOM 1335 C CA . ASP A 1 175 ? 17.586 -11.096 -11.321 1.00 90.62 175 ASP A CA 1
ATOM 1336 C C . ASP A 1 175 ? 18.839 -10.226 -11.558 1.00 90.62 175 ASP A C 1
ATOM 1338 O O . ASP A 1 175 ? 19.891 -10.452 -10.963 1.00 90.62 175 ASP A O 1
ATOM 1342 N N . GLY A 1 176 ? 18.736 -9.232 -12.446 1.00 88.81 176 GLY A N 1
ATOM 1343 C CA . GLY A 1 176 ? 19.852 -8.379 -12.862 1.00 88.81 176 GLY A CA 1
ATOM 1344 C C . GLY A 1 176 ? 20.689 -8.951 -14.012 1.00 88.81 176 GLY A C 1
ATOM 1345 O O . GLY A 1 176 ? 21.636 -8.297 -14.455 1.00 88.81 176 GLY A O 1
ATOM 1346 N N . THR A 1 177 ? 20.353 -10.136 -14.530 1.00 92.62 177 THR A N 1
ATOM 1347 C CA . THR A 1 177 ? 20.936 -10.694 -15.758 1.00 92.62 177 THR A CA 1
ATOM 1348 C C . THR A 1 177 ? 20.006 -10.519 -16.960 1.00 92.62 177 THR A C 1
ATOM 1350 O O . THR A 1 177 ? 18.810 -10.257 -16.816 1.00 92.62 177 THR A O 1
ATOM 1353 N N . TYR A 1 178 ? 20.567 -10.665 -18.164 1.00 94.94 178 TYR A N 1
ATOM 1354 C CA . TYR A 1 178 ? 19.833 -10.527 -19.418 1.00 94.94 178 TYR A CA 1
ATOM 1355 C C . TYR A 1 178 ? 20.120 -11.698 -20.355 1.00 94.94 178 TYR A C 1
ATOM 1357 O O . TYR A 1 178 ? 21.221 -12.252 -20.364 1.00 94.94 178 TYR A O 1
ATOM 1365 N N . GLN A 1 179 ? 19.130 -12.047 -21.168 1.00 94.88 179 GLN A N 1
ATOM 1366 C CA . GLN A 1 179 ? 19.267 -13.003 -22.261 1.00 94.88 179 GLN A CA 1
ATOM 1367 C C . GLN A 1 179 ? 20.122 -12.428 -23.397 1.00 94.88 179 GLN A C 1
ATOM 1369 O O . GLN A 1 179 ? 20.296 -11.211 -23.522 1.00 94.88 179 GLN A O 1
ATOM 1374 N N . ASP A 1 180 ? 20.600 -13.314 -24.273 1.00 93.75 180 ASP A N 1
ATOM 1375 C CA . ASP A 1 180 ? 21.244 -12.907 -25.520 1.00 93.75 180 ASP A CA 1
ATOM 1376 C C . ASP A 1 180 ? 20.330 -11.990 -26.335 1.00 93.75 180 ASP A C 1
ATOM 1378 O O . ASP A 1 180 ? 19.111 -12.185 -26.419 1.00 93.75 180 ASP A O 1
ATOM 1382 N N . TYR A 1 181 ? 20.938 -10.981 -26.960 1.00 92.06 181 TYR A N 1
ATOM 1383 C CA . TYR A 1 181 ? 20.165 -9.991 -27.685 1.00 92.06 181 TYR A CA 1
ATOM 1384 C C . TYR A 1 181 ? 19.450 -10.590 -28.890 1.00 92.06 181 TYR A C 1
ATOM 1386 O O . TYR A 1 181 ? 20.000 -11.374 -29.667 1.00 92.06 181 TYR A O 1
ATOM 1394 N N . LYS A 1 182 ? 18.232 -10.111 -29.110 1.00 91.25 182 LYS A N 1
ATOM 1395 C CA . LYS A 1 182 ? 17.495 -10.312 -30.352 1.00 91.25 182 LYS A CA 1
ATOM 1396 C C . LYS A 1 182 ? 17.619 -9.053 -31.192 1.00 91.25 182 LYS A C 1
ATOM 1398 O O . LYS A 1 182 ? 17.442 -7.938 -30.703 1.00 91.25 182 LYS A O 1
ATOM 1403 N N . LEU A 1 183 ? 17.951 -9.233 -32.468 1.00 85.88 183 LEU A N 1
ATOM 1404 C CA . LEU A 1 183 ? 17.952 -8.140 -33.429 1.00 85.88 183 LEU A CA 1
ATOM 1405 C C . LEU A 1 183 ? 16.505 -7.832 -33.814 1.00 85.88 183 LEU A C 1
ATOM 1407 O O . LEU A 1 183 ? 15.880 -8.598 -34.548 1.00 85.88 183 LEU A O 1
ATOM 1411 N N . ALA A 1 184 ? 16.003 -6.690 -33.365 1.00 71.94 184 ALA A N 1
ATOM 1412 C CA . ALA A 1 184 ? 14.833 -6.086 -33.965 1.00 71.94 184 ALA A CA 1
ATOM 1413 C C . ALA A 1 184 ? 15.297 -5.311 -35.201 1.00 71.94 184 ALA A C 1
ATOM 1415 O O . ALA A 1 184 ? 16.195 -4.462 -35.145 1.00 71.94 184 ALA A O 1
ATOM 1416 N N . LYS A 1 185 ? 14.703 -5.613 -36.356 1.00 62.25 185 LYS A N 1
ATOM 1417 C CA . LYS A 1 185 ? 14.899 -4.771 -37.532 1.00 62.25 185 LYS A CA 1
ATOM 1418 C C . LYS A 1 185 ? 14.085 -3.503 -37.287 1.00 62.25 185 LYS A C 1
ATOM 1420 O O . LYS A 1 185 ? 12.874 -3.517 -37.473 1.00 62.25 185 LYS A O 1
ATOM 1425 N N . GLY A 1 186 ? 14.751 -2.437 -36.842 1.00 59.69 186 GLY A N 1
ATOM 1426 C CA . GLY A 1 186 ? 14.156 -1.104 -36.847 1.00 59.69 186 GLY A CA 1
ATOM 1427 C C . GLY A 1 186 ? 13.648 -0.760 -38.256 1.00 59.69 186 GLY A C 1
ATOM 1428 O O . GLY A 1 186 ? 14.099 -1.379 -39.231 1.00 59.69 186 GLY A O 1
ATOM 1429 N N . PRO A 1 187 ? 12.702 0.183 -38.395 1.00 53.62 187 PRO A N 1
ATOM 1430 C CA . PRO A 1 187 ? 12.247 0.657 -39.701 1.00 53.62 187 PRO A CA 1
ATOM 1431 C C . PRO A 1 187 ? 13.463 1.197 -40.463 1.00 53.62 187 PRO A C 1
ATOM 1433 O O . PRO A 1 187 ? 13.979 2.264 -40.146 1.00 53.62 187 PRO A O 1
ATOM 1436 N N . GLY A 1 188 ? 13.987 0.375 -41.377 1.00 51.53 188 GLY A N 1
ATOM 1437 C CA . GLY A 1 188 ? 15.382 0.433 -41.807 1.00 51.53 188 GLY A CA 1
ATOM 1438 C C . GLY A 1 188 ? 15.814 1.756 -42.434 1.00 51.53 188 GLY A C 1
ATOM 1439 O O . GLY A 1 188 ? 15.007 2.492 -42.991 1.00 51.53 188 GLY A O 1
ATOM 1440 N N . GLY A 1 189 ? 17.119 2.008 -42.394 1.00 54.12 189 GLY A N 1
ATOM 1441 C CA . GLY A 1 189 ? 17.742 3.188 -42.978 1.00 54.12 189 GLY A CA 1
ATOM 1442 C C . GLY A 1 189 ? 19.043 3.524 -42.260 1.00 54.12 189 GLY A C 1
ATOM 1443 O O . GLY A 1 189 ? 19.292 3.093 -41.136 1.00 54.12 189 GLY A O 1
ATOM 1444 N N . ASN A 1 190 ? 19.910 4.261 -42.936 1.00 55.53 190 ASN A N 1
ATOM 1445 C CA . ASN A 1 190 ? 21.036 4.981 -42.357 1.00 55.53 190 ASN A CA 1
ATOM 1446 C C . ASN A 1 190 ? 20.450 6.072 -41.443 1.00 55.53 190 ASN A C 1
ATOM 1448 O O . ASN A 1 190 ? 20.169 7.186 -41.875 1.00 55.53 190 ASN A O 1
ATOM 1452 N N . ASP A 1 191 ? 20.165 5.674 -40.205 1.00 56.75 191 ASP A N 1
ATOM 1453 C CA . ASP A 1 191 ? 19.287 6.385 -39.283 1.00 56.75 191 ASP A CA 1
ATOM 1454 C C . ASP A 1 191 ? 20.049 7.350 -38.374 1.00 56.75 191 ASP A C 1
ATOM 1456 O O . ASP A 1 191 ? 20.315 7.082 -37.204 1.00 56.75 191 ASP A O 1
ATOM 1460 N N . GLU A 1 192 ? 20.279 8.558 -38.883 1.00 58.81 192 GLU A N 1
ATOM 1461 C CA . GLU A 1 192 ? 20.552 9.727 -38.031 1.00 58.81 192 GLU A CA 1
ATOM 1462 C C . GLU A 1 192 ? 19.322 10.158 -37.201 1.00 58.81 192 GLU A C 1
ATOM 1464 O O . GLU A 1 192 ? 19.400 11.100 -36.414 1.00 58.81 192 GLU A O 1
ATOM 1469 N N . GLY A 1 193 ? 18.185 9.469 -37.360 1.00 63.59 193 GLY A N 1
ATOM 1470 C CA . GLY A 1 193 ? 16.961 9.697 -36.601 1.00 63.59 193 GLY A CA 1
ATOM 1471 C C . GLY A 1 193 ? 17.086 9.368 -35.111 1.00 63.59 193 GLY A C 1
ATOM 1472 O O . GLY A 1 193 ? 17.993 8.673 -34.638 1.00 63.59 193 GLY A O 1
ATOM 1473 N N . TYR A 1 194 ? 16.132 9.878 -34.346 1.00 77.31 194 TYR A N 1
ATOM 1474 C CA . TYR A 1 194 ? 16.042 9.654 -32.911 1.00 77.31 194 TYR A CA 1
ATOM 1475 C C . TYR A 1 194 ? 14.996 8.578 -32.618 1.00 77.31 194 TYR A C 1
ATOM 1477 O O . TYR A 1 194 ? 13.995 8.448 -33.323 1.00 77.31 194 TYR A O 1
ATOM 1485 N N . VAL A 1 195 ? 15.233 7.815 -31.554 1.00 85.25 195 VAL A N 1
ATOM 1486 C CA . VAL A 1 195 ? 14.309 6.792 -31.058 1.00 85.25 195 VAL A CA 1
ATOM 1487 C C . VAL A 1 195 ? 13.904 7.127 -29.632 1.00 85.25 195 VAL A C 1
ATOM 1489 O O . VAL A 1 195 ? 14.717 7.632 -28.853 1.00 85.25 195 VAL A O 1
ATOM 1492 N N . THR A 1 196 ? 12.654 6.842 -29.308 1.00 88.75 196 THR A N 1
ATOM 1493 C CA . THR A 1 196 ? 12.097 6.865 -27.960 1.00 88.75 196 THR A CA 1
ATOM 1494 C C . THR A 1 196 ? 11.205 5.642 -27.772 1.00 88.75 196 THR A C 1
ATOM 1496 O O . THR A 1 196 ? 10.888 4.938 -28.729 1.00 88.75 196 THR A O 1
ATOM 1499 N N . PHE A 1 197 ? 10.844 5.375 -26.526 1.00 90.31 197 PHE A N 1
ATOM 1500 C CA . PHE A 1 197 ? 10.145 4.167 -26.115 1.00 90.31 197 PHE A CA 1
ATOM 1501 C C . PHE A 1 197 ? 8.978 4.537 -25.204 1.00 90.31 197 PHE A C 1
ATOM 1503 O O . PHE A 1 197 ? 9.110 5.443 -24.378 1.00 90.31 197 PHE A O 1
ATOM 1510 N N . GLY A 1 198 ? 7.851 3.852 -25.359 1.00 91.44 198 GLY A N 1
ATOM 1511 C CA . GLY A 1 198 ? 6.687 3.996 -24.489 1.00 91.44 198 GLY A CA 1
ATOM 1512 C C . GLY A 1 198 ? 5.531 3.126 -24.962 1.00 91.44 198 GLY A C 1
ATOM 1513 O O . GLY A 1 198 ? 5.473 2.789 -26.134 1.00 91.44 198 GLY A O 1
ATOM 1514 N N . ASP A 1 199 ? 4.626 2.764 -24.058 1.00 94.56 199 ASP A N 1
ATOM 1515 C CA . ASP A 1 199 ? 3.383 2.068 -24.406 1.00 94.56 199 ASP A CA 1
ATOM 1516 C C . ASP A 1 199 ? 2.403 3.081 -25.017 1.00 94.56 199 ASP A C 1
ATOM 1518 O O . ASP A 1 199 ? 1.743 3.845 -24.305 1.00 94.56 199 ASP A O 1
ATOM 1522 N N . VAL A 1 200 ? 2.395 3.179 -26.348 1.00 94.44 200 VAL A N 1
ATOM 1523 C CA . VAL A 1 200 ? 1.571 4.157 -27.076 1.00 94.44 200 VAL A CA 1
ATOM 1524 C C . VAL A 1 200 ? 0.263 3.549 -27.563 1.00 94.44 200 VAL A C 1
ATOM 1526 O O . VAL A 1 200 ? -0.659 4.293 -27.907 1.00 94.44 200 VAL A O 1
ATOM 1529 N N . ASN A 1 201 ? 0.173 2.220 -27.592 1.00 92.75 201 ASN A N 1
ATOM 1530 C CA . ASN A 1 201 ? -1.008 1.492 -28.036 1.00 92.75 201 ASN A CA 1
ATOM 1531 C C . ASN A 1 201 ? -1.880 0.972 -26.861 1.00 92.75 201 ASN A C 1
ATOM 1533 O O . ASN A 1 201 ? -3.050 0.644 -27.074 1.00 92.75 201 ASN A O 1
ATOM 1537 N N . GLY A 1 202 ? -1.356 0.979 -25.631 1.00 94.25 202 GLY A N 1
ATOM 1538 C CA . GLY A 1 202 ? -2.035 0.569 -24.402 1.00 94.25 202 GLY A CA 1
ATOM 1539 C C . GLY A 1 202 ? -2.092 -0.944 -24.172 1.00 94.25 202 GLY A C 1
ATOM 1540 O O . GLY A 1 202 ? -2.974 -1.400 -23.438 1.00 94.25 202 GLY A O 1
ATOM 1541 N N . ASP A 1 203 ? -1.229 -1.735 -24.811 1.00 94.25 203 ASP A N 1
ATOM 1542 C CA . ASP A 1 203 ? -1.206 -3.199 -24.698 1.00 94.25 203 ASP A CA 1
ATOM 1543 C C . ASP A 1 203 ? -0.372 -3.714 -23.514 1.00 94.25 203 ASP A C 1
ATOM 1545 O O . ASP A 1 203 ? -0.327 -4.925 -23.268 1.00 94.25 203 ASP A O 1
ATOM 1549 N N . GLY A 1 204 ? 0.238 -2.803 -22.750 1.00 93.38 204 GLY A N 1
ATOM 1550 C CA . GLY A 1 204 ? 1.091 -3.131 -21.616 1.00 93.38 204 GLY A CA 1
ATOM 1551 C C . GLY A 1 204 ? 2.511 -3.529 -22.012 1.00 93.38 204 GLY A C 1
ATOM 1552 O O . GLY A 1 204 ? 3.246 -4.031 -21.163 1.00 93.38 204 GLY A O 1
ATOM 1553 N N . ARG A 1 205 ? 2.909 -3.323 -23.272 1.00 94.69 205 ARG A N 1
ATOM 1554 C CA . ARG A 1 205 ? 4.278 -3.486 -23.766 1.00 94.69 205 ARG A CA 1
ATOM 1555 C C . ARG A 1 205 ? 4.800 -2.152 -24.264 1.00 94.69 205 ARG A C 1
ATOM 1557 O O . ARG A 1 205 ? 4.076 -1.287 -24.738 1.00 94.69 205 ARG A O 1
ATOM 1564 N N . THR A 1 206 ? 6.108 -1.984 -24.172 1.00 94.25 206 THR A N 1
ATOM 1565 C CA . THR A 1 206 ? 6.750 -0.781 -24.690 1.00 94.25 206 THR A CA 1
ATOM 1566 C C . THR A 1 206 ? 6.845 -0.834 -26.215 1.00 94.25 206 THR A C 1
ATOM 1568 O O . THR A 1 206 ? 7.547 -1.685 -26.767 1.00 94.25 206 THR A O 1
ATOM 1571 N N . ASP A 1 207 ? 6.247 0.149 -26.886 1.00 91.31 207 ASP A N 1
ATOM 1572 C CA . ASP A 1 207 ? 6.401 0.377 -28.319 1.00 91.31 207 ASP A CA 1
ATOM 1573 C C . ASP A 1 207 ? 7.675 1.182 -28.640 1.00 91.31 207 ASP A C 1
ATOM 1575 O O . ASP A 1 207 ? 8.143 2.034 -27.872 1.00 91.31 207 ASP A O 1
ATOM 1579 N N . LEU A 1 208 ? 8.236 0.930 -29.825 1.00 89.38 208 LEU A N 1
ATOM 1580 C CA . LEU A 1 208 ? 9.314 1.731 -30.397 1.00 89.38 208 LEU A CA 1
ATOM 1581 C C . LEU A 1 208 ? 8.714 2.908 -31.160 1.00 89.38 208 LEU A C 1
ATOM 1583 O O . LEU A 1 208 ? 7.966 2.712 -32.107 1.00 89.38 208 LEU A O 1
ATOM 1587 N N . VAL A 1 209 ? 9.151 4.123 -30.845 1.00 88.25 209 VAL A N 1
ATOM 1588 C CA . VAL A 1 209 ? 8.785 5.320 -31.602 1.00 88.25 209 VAL A CA 1
ATOM 1589 C C . VAL A 1 209 ? 10.039 5.933 -32.210 1.00 88.25 209 VAL A C 1
ATOM 1591 O O . VAL A 1 209 ? 10.976 6.318 -31.508 1.00 88.25 209 VAL A O 1
ATOM 1594 N N . LYS A 1 210 ? 10.064 6.060 -33.533 1.00 83.31 210 LYS A N 1
ATOM 1595 C CA . LYS A 1 210 ? 11.130 6.732 -34.283 1.00 83.31 210 LYS A CA 1
ATOM 1596 C C . LYS A 1 210 ? 10.626 8.066 -34.804 1.00 83.31 210 LYS A C 1
ATOM 1598 O O . LYS A 1 210 ? 9.516 8.134 -35.318 1.00 83.31 210 LYS A O 1
ATOM 1603 N N . TYR A 1 211 ? 11.473 9.090 -34.770 1.00 82.06 211 TYR A N 1
ATOM 1604 C CA . TYR A 1 211 ? 11.253 10.310 -35.539 1.00 82.06 211 TYR A CA 1
ATOM 1605 C C . TYR A 1 211 ? 12.477 10.663 -36.385 1.00 82.06 211 TYR A C 1
ATOM 1607 O O . TYR A 1 211 ? 13.621 10.592 -35.923 1.00 82.06 211 TYR A O 1
ATOM 1615 N N . ASP A 1 212 ? 12.236 10.986 -37.655 1.00 77.69 212 ASP A N 1
ATOM 1616 C CA . ASP A 1 212 ? 13.288 11.402 -38.582 1.00 77.69 212 ASP A CA 1
ATOM 1617 C C . ASP A 1 212 ? 13.622 12.900 -38.440 1.00 77.69 212 ASP A C 1
ATOM 1619 O O . ASP A 1 212 ? 12.974 13.652 -37.709 1.00 77.69 212 ASP A O 1
ATOM 1623 N N . THR A 1 213 ? 14.670 13.345 -39.135 1.00 75.62 213 THR A N 1
ATOM 1624 C CA . THR A 1 213 ? 15.148 14.735 -39.081 1.00 75.62 213 THR A CA 1
ATOM 1625 C C . THR A 1 213 ? 14.195 15.741 -39.732 1.00 75.62 213 THR A C 1
ATOM 1627 O O . THR A 1 213 ? 14.379 16.944 -39.550 1.00 75.62 213 THR A O 1
ATOM 1630 N N . VAL A 1 214 ? 13.175 15.275 -40.463 1.00 79.12 214 VAL A N 1
ATOM 1631 C CA . VAL A 1 214 ? 12.134 16.105 -41.088 1.00 79.12 214 VAL A CA 1
ATOM 1632 C C . VAL A 1 214 ? 10.795 16.050 -40.335 1.00 79.12 214 VAL A C 1
ATOM 1634 O O . VAL A 1 214 ? 9.851 16.732 -40.728 1.00 79.12 214 VAL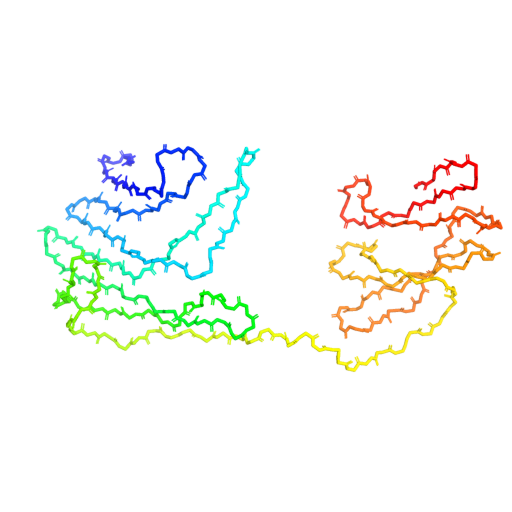 A O 1
ATOM 1637 N N . GLY A 1 215 ? 10.732 15.320 -39.215 1.00 74.88 215 GLY A N 1
ATOM 1638 C CA . GLY A 1 215 ? 9.603 15.289 -38.285 1.00 74.88 215 GLY A CA 1
ATOM 1639 C C . GLY A 1 215 ? 8.584 14.168 -38.514 1.00 74.88 215 GLY A C 1
ATOM 1640 O O . GLY A 1 215 ? 7.551 14.163 -37.845 1.00 74.88 215 GLY A O 1
ATOM 1641 N N . THR A 1 216 ? 8.835 13.217 -39.419 1.00 82.31 216 THR A N 1
ATOM 1642 C CA . THR A 1 216 ? 7.958 12.045 -39.594 1.00 82.31 216 THR A CA 1
ATOM 1643 C C . THR A 1 216 ? 8.133 11.091 -38.422 1.00 82.31 216 THR A C 1
ATOM 1645 O O . THR A 1 216 ? 9.265 10.747 -38.078 1.00 82.31 216 THR A O 1
ATOM 1648 N N . VAL A 1 217 ? 7.022 10.627 -37.846 1.00 82.94 217 VAL A N 1
ATOM 1649 C CA . VAL A 1 217 ? 7.006 9.662 -36.738 1.00 82.94 217 VAL A CA 1
ATOM 1650 C C . VAL A 1 217 ? 6.588 8.279 -37.240 1.00 82.94 217 VAL A C 1
ATOM 1652 O O . VAL A 1 217 ? 5.618 8.157 -37.986 1.00 82.94 217 VAL A O 1
ATOM 1655 N N . TYR A 1 218 ? 7.307 7.246 -36.804 1.00 81.00 218 TYR A N 1
ATOM 1656 C CA . TYR A 1 218 ? 7.034 5.833 -37.067 1.00 81.00 218 TYR A CA 1
ATOM 1657 C C . TYR A 1 218 ? 6.862 5.111 -35.730 1.00 81.00 218 TYR A C 1
ATOM 1659 O O . TYR A 1 218 ? 7.660 5.339 -34.818 1.00 81.00 218 TYR A O 1
ATOM 1667 N N . ILE A 1 219 ? 5.840 4.264 -35.634 1.00 82.94 219 ILE A N 1
ATOM 1668 C CA . ILE A 1 219 ? 5.497 3.441 -34.469 1.00 82.94 219 ILE A CA 1
ATOM 1669 C C . ILE A 1 219 ? 5.356 2.004 -34.966 1.00 82.94 219 ILE A C 1
ATOM 1671 O O . ILE A 1 219 ? 4.684 1.840 -36.014 1.00 82.94 219 ILE A O 1
#

Sequence (219 aa):
MRDPHGNIVTYTYACDSPSAATSCYLETISYNGTVITFYRESRPDPISFATGSNVGWLSSRLKTIDIQVSGERVRTYQLTYTEGVNTSRSLLSSVQQFGNDAVLDASGNVTSGTSLSPMTFTWQAGADGRFEDYTTVTGPGKKVFFADVNGDGFSDLIKHDPTNGRIYTFLSNGDGTYQDYKLAKGPGGNDEGYVTFGDVNGDGRTDLVKYDTVGTVYI

Secondary structure (DSSP, 8-state):
-B-TTS-B-EEEEEES-SSTTS-EEEEEEEETTEEEEEEEEEEEEEEEEE-SSSEEEEEEEEEEEEEEETTEEEEEEEEEEEE-TTT--EEEEEEEEE-TT-EE-TT--EEE--BPPPEE---PPPP-S---PPPP---S-SEEEEE-SSSSSS-EEEEEETTTTEEEEE-B-SSS-BPPPEEE--S-S----EEEEE-SSSSSSPEEEEE-TT--EE-

Foldseek 3Di:
DADPVGWDKDWDWDWPDPDPQEDIDTAWIDTQQKIKGWFKDFFPDWDWDDPVVDIYTPGIDTAKIWIDGNNFTAKMKGWDFDQAPQRRGTHTFWIKMFGSQFDADPRGDGPDGDTDDIDGDDDDHDDPPDDDDADDDDDDADDWDWFAAPLPPGTWIWGAHLQWRWIWIWDDPVPNDTHGTDIDCGPTDRHPWDWDWADPPPPNHIDIWIAGPVGDIDD

pLDDT: mean 89.07, std 10.61, range [51.53, 98.62]

Radius of gyration: 28.4 Å; chains: 1; bounding box: 64×32×75 Å